Protein AF-A0A5Y4ZFP8-F1 (afdb_monomer_lite)

pLDDT: mean 77.93, std 17.05, range [34.34, 96.94]

Secondary structure (DSSP, 8-state):
----------HHHHHHHHHHHHHHHHHHHHHHTSPPPHHHHTTS-SSB-HHHHHHHHHH-TTGGGSTTSBPPHHHHHHHHHHHHHHTT-B-TTTSSB----HHHHHHHHHHHHHHTT--HHHHHHHTT-S-STTTHHHHTT-HHHHHHHHHHHHHHHHHHHHHHHH-----S-----SS-THHHHTT---S---GGG-TT-------

Organism: Salmonella enterica (NCBI:txid28901)

Foldseek 3Di:
DPDDDDDDDDPVVVVVLVVLLVVQQVLLCVLLVHHDDPVLSVLRDSAFPSVVSNVCSVPPPPCSVPPRGHDDLVNVQVVVVCCQVVVVDADPVPRHGDPDHPVVVLLVQLLVCVVVVDDLVVSCVVSVHPDSVVSCVSNVPHPVVVVVVCVVCVVVCVVVVCCVVPNDPDPDDDDHPPDDCVVVPVPVCPDDDPLVPDPPDDDDDDD

Structure (mmCIF, N/CA/C/O backbone):
data_AF-A0A5Y4ZFP8-F1
#
_entry.id   AF-A0A5Y4ZFP8-F1
#
loop_
_atom_site.group_PDB
_atom_site.id
_atom_site.type_symbol
_atom_site.label_atom_id
_atom_site.label_alt_id
_atom_site.label_comp_id
_atom_site.label_asym_id
_atom_site.label_entity_id
_atom_site.label_seq_id
_atom_site.pdbx_PDB_ins_code
_atom_site.Cartn_x
_atom_site.Cartn_y
_atom_site.Cartn_z
_atom_site.occupancy
_atom_site.B_iso_or_equiv
_atom_site.auth_seq_id
_atom_site.auth_comp_id
_atom_site.auth_asym_id
_atom_site.auth_atom_id
_atom_site.pdbx_PDB_model_num
ATOM 1 N N . LYS A 1 1 ? 14.499 6.481 16.660 1.00 43.34 1 LYS A N 1
ATOM 2 C CA . LYS A 1 1 ? 13.101 6.936 16.858 1.00 43.34 1 LYS A CA 1
ATOM 3 C C . LYS A 1 1 ? 12.464 6.956 15.474 1.00 43.34 1 LYS A C 1
ATOM 5 O O . LYS A 1 1 ? 13.097 7.515 14.590 1.00 43.34 1 LYS A O 1
ATOM 10 N N . LEU A 1 2 ? 11.336 6.277 15.245 1.00 52.59 2 LEU A N 1
ATOM 11 C CA . LEU A 1 2 ? 10.628 6.394 13.964 1.00 52.59 2 LEU A CA 1
ATOM 12 C C . LEU A 1 2 ? 10.173 7.850 13.842 1.00 52.59 2 LEU A C 1
ATOM 14 O O . LEU A 1 2 ? 9.453 8.339 14.710 1.00 52.59 2 LEU A O 1
ATOM 18 N N . GLN A 1 3 ? 10.704 8.558 12.853 1.00 66.50 3 GLN A N 1
ATOM 19 C CA . GLN A 1 3 ? 10.346 9.940 12.584 1.00 66.50 3 GLN A CA 1
ATOM 20 C C . GLN A 1 3 ? 9.336 9.909 11.448 1.00 66.50 3 GLN A C 1
ATOM 22 O O . GLN A 1 3 ? 9.670 9.532 10.327 1.00 66.50 3 GLN A O 1
ATOM 27 N N . TYR A 1 4 ? 8.088 10.226 11.772 1.00 77.12 4 TYR A N 1
ATOM 28 C CA . TYR A 1 4 ? 7.049 10.377 10.768 1.00 77.12 4 TYR A CA 1
ATOM 29 C C . TYR A 1 4 ? 7.279 11.688 10.022 1.00 77.12 4 TYR A C 1
ATOM 31 O O . TYR A 1 4 ? 7.698 12.683 10.616 1.00 77.12 4 TYR A O 1
ATOM 39 N N . ARG A 1 5 ? 7.037 11.661 8.714 1.00 78.75 5 ARG A N 1
ATOM 40 C CA . ARG A 1 5 ? 7.124 12.830 7.843 1.00 78.75 5 ARG A CA 1
ATOM 41 C C . ARG A 1 5 ? 5.735 13.183 7.344 1.00 78.75 5 ARG A C 1
ATOM 43 O O . ARG A 1 5 ? 4.933 12.291 7.076 1.00 78.75 5 ARG A O 1
ATOM 50 N N . GLU A 1 6 ? 5.471 14.473 7.220 1.00 82.38 6 GLU A N 1
ATOM 51 C CA . GLU A 1 6 ? 4.262 14.950 6.564 1.00 82.38 6 GLU A CA 1
ATOM 52 C C . GLU A 1 6 ? 4.385 14.709 5.060 1.00 82.38 6 GLU A C 1
ATOM 54 O O . GLU A 1 6 ? 5.448 14.922 4.471 1.00 82.38 6 GLU A O 1
ATOM 59 N N . LEU A 1 7 ? 3.305 14.225 4.447 1.00 79.06 7 LEU A N 1
ATOM 60 C CA . LEU A 1 7 ? 3.248 13.968 3.015 1.00 79.06 7 LEU A CA 1
ATOM 61 C C . LEU A 1 7 ? 2.046 14.691 2.414 1.00 79.06 7 LEU A C 1
ATOM 63 O O . LEU A 1 7 ? 0.932 14.516 2.914 1.00 79.06 7 LEU A O 1
ATOM 67 N N . PRO A 1 8 ? 2.241 15.478 1.342 1.00 82.94 8 PRO A N 1
ATOM 68 C CA . PRO A 1 8 ? 1.126 16.051 0.613 1.00 82.94 8 PRO A CA 1
ATOM 69 C C . PRO A 1 8 ? 0.358 14.927 -0.091 1.00 82.94 8 PRO A C 1
ATOM 71 O O . PRO A 1 8 ? 0.940 14.091 -0.783 1.00 82.94 8 PRO A O 1
ATOM 74 N N . ILE A 1 9 ? -0.960 14.912 0.087 1.00 85.44 9 ILE A N 1
ATOM 75 C CA . ILE A 1 9 ? -1.868 13.943 -0.531 1.00 85.44 9 ILE A CA 1
ATOM 76 C C . ILE A 1 9 ? -2.876 14.728 -1.369 1.00 85.44 9 ILE A C 1
ATOM 78 O O . ILE A 1 9 ? -3.389 15.756 -0.928 1.00 85.44 9 ILE A O 1
ATOM 82 N N . ILE A 1 10 ? -3.156 14.254 -2.584 1.00 91.06 10 ILE A N 1
ATOM 83 C CA . ILE A 1 10 ? -4.188 14.853 -3.436 1.00 91.06 10 ILE A CA 1
ATOM 84 C C . ILE A 1 10 ? -5.573 14.690 -2.801 1.00 91.06 10 ILE A C 1
ATOM 86 O O . ILE A 1 10 ? -5.846 13.689 -2.134 1.00 91.06 10 ILE A O 1
ATOM 90 N N . SER A 1 11 ? -6.450 15.668 -3.017 1.00 92.88 11 SER A N 1
ATOM 91 C CA . SER A 1 11 ? -7.750 15.764 -2.339 1.00 92.88 11 SER A CA 1
ATOM 92 C C . SER A 1 11 ? -8.606 14.501 -2.497 1.00 92.88 11 SER A C 1
ATOM 94 O O . SER A 1 11 ? -9.238 14.037 -1.545 1.00 92.88 11 SER A O 1
ATOM 96 N N . GLU A 1 12 ? -8.576 13.887 -3.679 1.00 93.69 12 GLU A N 1
ATOM 97 C CA . GLU A 1 12 ? -9.332 12.677 -4.000 1.00 93.69 12 GLU A CA 1
ATOM 98 C C . GLU A 1 12 ? -8.879 11.491 -3.141 1.00 93.69 12 GLU A C 1
ATOM 100 O O . GLU A 1 12 ? -9.696 10.795 -2.538 1.00 93.69 12 GLU A O 1
ATOM 105 N N . VAL A 1 13 ? -7.564 11.287 -3.029 1.00 91.00 13 VAL A N 1
ATOM 106 C CA . VAL A 1 13 ? -6.989 10.213 -2.208 1.00 91.00 13 VAL A CA 1
ATOM 107 C C . VAL A 1 13 ? -7.211 10.506 -0.730 1.00 91.00 13 VAL A C 1
ATOM 109 O O . VAL A 1 13 ? -7.591 9.602 0.012 1.00 91.00 13 VAL A O 1
ATOM 112 N N . ALA A 1 14 ? -7.043 11.759 -0.304 1.00 92.50 14 ALA A N 1
ATOM 113 C CA . ALA A 1 14 ? -7.310 12.170 1.071 1.00 92.50 14 ALA A CA 1
ATOM 114 C C . ALA A 1 14 ? -8.767 11.878 1.469 1.00 92.50 14 ALA A C 1
ATOM 116 O O . ALA A 1 14 ? -9.014 11.342 2.548 1.00 92.50 14 ALA A O 1
ATOM 117 N N . SER A 1 15 ? -9.718 12.132 0.567 1.00 95.69 15 SER A N 1
ATOM 118 C CA . SER A 1 15 ? -11.139 11.839 0.784 1.00 95.69 15 SER A CA 1
ATOM 119 C C . SER A 1 15 ? -11.393 10.340 0.972 1.00 95.69 15 SER A C 1
ATOM 121 O O . SER A 1 15 ? -12.100 9.944 1.897 1.00 95.69 15 SER A O 1
ATOM 123 N N . ILE A 1 16 ? -10.774 9.487 0.149 1.00 96.19 16 ILE A N 1
ATOM 124 C CA . ILE A 1 16 ? -10.887 8.023 0.274 1.00 96.19 16 ILE A CA 1
ATOM 125 C C . ILE A 1 16 ? -10.267 7.534 1.589 1.00 96.19 16 ILE A C 1
ATOM 127 O O . ILE A 1 16 ? -10.868 6.724 2.294 1.00 96.19 16 ILE A O 1
ATOM 131 N N . VAL A 1 17 ? -9.088 8.046 1.950 1.00 94.19 17 VAL A N 1
ATOM 132 C CA . VAL A 1 17 ? -8.414 7.698 3.210 1.00 94.19 17 VAL A CA 1
ATOM 133 C C . VAL A 1 17 ? -9.253 8.129 4.413 1.00 94.19 17 VAL A C 1
ATOM 135 O O . VAL A 1 17 ? -9.379 7.363 5.367 1.00 94.19 17 VAL A O 1
ATOM 138 N N . GLN A 1 18 ? -9.887 9.303 4.359 1.00 95.00 18 GLN A N 1
ATOM 139 C CA . GLN A 1 18 ? -10.780 9.771 5.417 1.00 95.00 18 GLN A CA 1
ATOM 140 C C . GLN A 1 18 ? -12.022 8.882 5.550 1.00 95.00 18 GLN A C 1
ATOM 142 O O . GLN A 1 18 ? -12.419 8.551 6.667 1.00 95.00 18 GLN A O 1
ATOM 147 N N . LEU A 1 19 ? -12.624 8.462 4.433 1.00 96.94 19 LEU A N 1
ATOM 148 C CA . LEU A 1 19 ? -13.747 7.520 4.448 1.00 96.94 19 LEU A CA 1
ATOM 149 C C . LEU A 1 19 ? -13.348 6.187 5.087 1.00 96.94 19 LEU A C 1
ATOM 151 O O . LEU A 1 19 ? -14.072 5.686 5.947 1.00 96.94 19 LEU A O 1
ATOM 155 N N . GLN A 1 20 ? -12.178 5.658 4.729 1.00 95.50 20 GLN A N 1
ATOM 156 C CA . GLN A 1 20 ? -11.637 4.440 5.326 1.00 95.50 20 GLN A CA 1
ATOM 157 C C . GLN A 1 20 ? -11.367 4.608 6.830 1.00 95.50 20 GLN A C 1
ATOM 159 O O . GLN 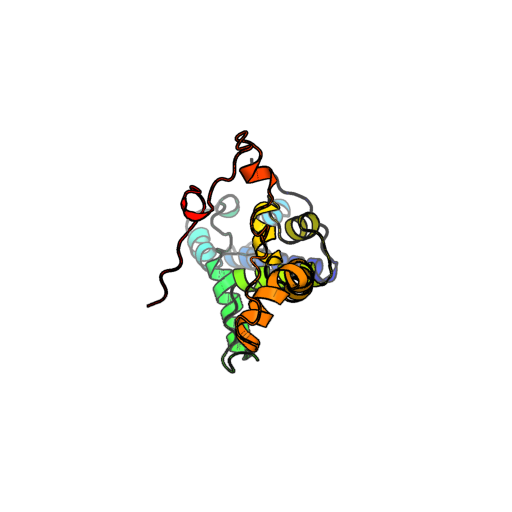A 1 20 ? -11.738 3.741 7.618 1.00 95.50 20 GLN A O 1
ATOM 164 N N . ALA A 1 21 ? -10.771 5.726 7.253 1.00 95.56 21 ALA A N 1
ATOM 165 C CA . ALA A 1 21 ? -10.532 6.014 8.668 1.00 95.56 21 ALA A CA 1
ATOM 166 C C . ALA A 1 21 ? -11.848 6.089 9.460 1.00 95.56 21 ALA A C 1
ATOM 168 O O . ALA A 1 21 ? -11.979 5.478 10.521 1.00 95.56 21 ALA A O 1
ATOM 169 N N . ASN A 1 22 ? -12.857 6.764 8.905 1.00 96.25 22 ASN A N 1
ATOM 170 C CA . ASN A 1 22 ? -14.187 6.853 9.505 1.00 96.25 22 ASN A CA 1
ATOM 171 C C . ASN A 1 22 ? -14.866 5.479 9.584 1.00 96.25 22 ASN A C 1
ATOM 173 O O . ASN A 1 22 ? -15.540 5.181 10.570 1.00 96.25 22 ASN A O 1
ATOM 177 N N . GLN A 1 23 ? -14.696 4.631 8.567 1.00 96.12 23 GLN A N 1
ATOM 178 C CA . GLN A 1 23 ? -15.206 3.261 8.581 1.00 96.12 23 GLN A CA 1
ATOM 179 C C . GLN A 1 23 ? -14.544 2.428 9.682 1.00 96.12 23 GLN A C 1
ATOM 181 O O . GLN A 1 23 ? -15.248 1.731 10.412 1.00 96.12 23 GLN A O 1
ATOM 186 N N . SER A 1 24 ? -13.229 2.556 9.856 1.00 95.25 24 SER A N 1
ATOM 187 C CA . SER A 1 24 ? -12.499 1.894 10.938 1.00 95.25 24 SER A CA 1
ATOM 188 C C . SER A 1 24 ? -13.000 2.332 12.317 1.00 95.25 24 SER A C 1
ATOM 190 O O . SER A 1 24 ? -13.307 1.487 13.157 1.00 95.25 24 SER A O 1
ATOM 192 N N . VAL A 1 25 ? -13.184 3.637 12.540 1.00 95.19 25 VAL A N 1
ATOM 193 C CA . VAL A 1 25 ? -13.771 4.158 13.789 1.00 95.19 25 VAL A CA 1
ATOM 194 C C . VAL A 1 25 ? -15.163 3.577 14.028 1.00 95.19 25 VAL A C 1
ATOM 196 O O . VAL A 1 25 ? -15.427 3.061 15.111 1.00 95.19 25 VAL A O 1
ATOM 199 N N . ARG A 1 26 ? -16.032 3.591 13.009 1.00 95.69 26 ARG A N 1
ATOM 200 C CA . ARG A 1 26 ? -17.388 3.032 13.118 1.00 95.69 26 ARG A CA 1
ATOM 201 C C . ARG A 1 26 ? -17.370 1.555 13.497 1.00 95.69 26 ARG A C 1
ATOM 203 O O . ARG A 1 26 ? -18.178 1.142 14.322 1.00 95.69 26 ARG A O 1
ATOM 210 N N . PHE A 1 27 ? -16.463 0.771 12.918 1.00 93.81 27 PHE A N 1
ATOM 211 C CA . PHE A 1 27 ? -16.334 -0.650 13.236 1.00 93.81 27 PHE A CA 1
ATOM 212 C C . PHE A 1 27 ? -15.918 -0.871 14.697 1.00 93.81 27 PHE A C 1
ATOM 214 O O . PHE A 1 27 ? -16.492 -1.714 15.389 1.00 93.81 27 PHE A O 1
ATOM 221 N N . VAL A 1 28 ? -14.974 -0.069 15.201 1.00 92.00 28 VAL A N 1
ATOM 222 C CA . VAL A 1 28 ? -14.569 -0.108 16.613 1.00 92.00 28 VAL A CA 1
ATOM 223 C C . VAL A 1 28 ? -15.728 0.282 17.531 1.00 92.00 28 VAL A C 1
ATOM 225 O O . VAL A 1 28 ? -16.021 -0.445 18.476 1.00 92.00 28 VAL A O 1
ATOM 228 N N . GLU A 1 29 ? -16.427 1.381 17.248 1.00 93.00 29 GLU A N 1
ATOM 229 C CA . GLU A 1 29 ? -17.571 1.836 18.052 1.00 93.00 29 GLU A CA 1
ATOM 230 C C . GLU A 1 29 ? -18.695 0.794 18.104 1.00 93.00 29 GLU A C 1
ATOM 232 O O . GLU A 1 29 ? -19.256 0.534 19.170 1.00 93.00 29 GLU A O 1
ATOM 237 N N . GLN A 1 30 ? -18.988 0.151 16.969 1.00 92.19 30 GLN A N 1
ATOM 238 C CA . GLN A 1 30 ? -19.955 -0.946 16.886 1.00 92.19 30 GLN A CA 1
ATOM 239 C C . GLN A 1 30 ? -19.517 -2.156 17.709 1.00 92.19 30 GLN A C 1
ATOM 241 O O . GLN A 1 30 ? -20.334 -2.727 18.428 1.00 92.19 30 GLN A O 1
ATOM 246 N N . THR A 1 31 ? -18.236 -2.517 17.642 1.00 89.94 31 THR A N 1
ATOM 247 C CA . THR A 1 31 ? -17.678 -3.647 18.396 1.00 89.94 31 THR A CA 1
ATOM 248 C C . THR A 1 31 ? -17.720 -3.398 19.904 1.00 89.94 31 THR A C 1
ATOM 250 O O . THR A 1 31 ? -18.008 -4.308 20.676 1.00 89.94 31 THR A O 1
ATOM 253 N N . LEU A 1 32 ? -17.474 -2.158 20.335 1.00 87.69 32 LEU A N 1
ATOM 254 C CA . LEU A 1 32 ? -17.504 -1.778 21.750 1.00 87.69 32 LEU A CA 1
ATOM 255 C C . LEU A 1 32 ? -18.906 -1.438 22.272 1.00 87.69 32 LEU A C 1
ATOM 257 O O . LEU A 1 32 ? -19.081 -1.298 23.482 1.00 87.69 32 LEU A O 1
ATOM 261 N N . GLY A 1 33 ? -19.881 -1.234 21.383 1.00 88.75 33 GLY A N 1
ATOM 262 C CA . GLY A 1 33 ? -21.218 -0.759 21.740 1.00 88.75 33 GLY A CA 1
ATOM 263 C C . GLY A 1 33 ? -21.243 0.658 22.328 1.00 88.75 33 GLY A C 1
ATOM 264 O O . GLY A 1 33 ? -22.184 1.004 23.041 1.00 88.75 33 GLY A O 1
ATOM 265 N N . LYS A 1 34 ? -20.215 1.479 22.067 1.00 89.06 34 LYS A N 1
ATOM 266 C CA . LYS A 1 34 ? -20.102 2.857 22.572 1.00 89.06 34 LYS A CA 1
ATOM 267 C C . LYS A 1 34 ? -19.417 3.769 21.561 1.00 89.06 34 LYS A C 1
ATOM 269 O O . LYS A 1 34 ? -18.576 3.325 20.787 1.00 89.06 34 LYS A O 1
ATOM 274 N N . THR A 1 35 ? -19.732 5.056 21.627 1.00 92.94 35 THR A N 1
ATOM 275 C CA . THR A 1 35 ? -19.051 6.094 20.847 1.00 92.94 35 THR A CA 1
ATOM 276 C C . THR A 1 35 ? -17.696 6.442 21.458 1.00 92.94 35 THR A C 1
ATOM 278 O O . THR A 1 35 ? -17.561 6.475 22.686 1.00 92.94 35 THR A O 1
ATOM 281 N N . LEU A 1 36 ? -16.709 6.740 20.616 1.00 90.94 36 LEU A N 1
ATOM 282 C CA . LEU A 1 36 ? -15.390 7.211 21.037 1.00 90.94 36 LEU A CA 1
ATOM 283 C C . LEU A 1 36 ? -15.361 8.745 21.117 1.00 90.94 36 LEU A C 1
ATOM 285 O O . LEU A 1 36 ? -16.037 9.438 20.353 1.00 90.94 36 LEU A O 1
ATOM 289 N N . ASP A 1 37 ? -14.553 9.281 22.029 1.00 93.00 37 ASP A N 1
ATOM 290 C CA . ASP A 1 37 ? -14.187 10.698 22.013 1.00 93.00 37 ASP A CA 1
ATOM 291 C C . ASP A 1 37 ? -13.144 10.979 20.915 1.00 93.00 37 ASP A C 1
ATOM 293 O O . ASP A 1 37 ? -12.565 10.067 20.317 1.00 93.00 37 ASP A O 1
ATOM 297 N N . ASP A 1 38 ? -12.900 12.255 20.623 1.00 92.50 38 ASP A N 1
ATOM 298 C CA . ASP A 1 38 ? -12.014 12.641 19.518 1.00 92.50 38 ASP A CA 1
ATOM 299 C C . ASP A 1 38 ? -10.557 12.215 19.748 1.00 92.50 38 ASP A C 1
ATOM 301 O O . ASP A 1 38 ? -9.844 11.903 18.793 1.00 92.50 38 ASP A O 1
ATOM 305 N N . TYR A 1 39 ? -10.133 12.117 21.013 1.00 90.62 39 TYR A N 1
ATOM 306 C CA . TYR A 1 39 ? -8.817 11.598 21.373 1.00 90.62 39 TYR A CA 1
ATOM 307 C C . TYR A 1 39 ? -8.663 10.123 20.982 1.00 90.62 39 TYR A C 1
ATOM 309 O O . TYR A 1 39 ? -7.719 9.774 20.267 1.00 90.62 39 TYR A O 1
ATOM 317 N N . ASN A 1 40 ? -9.602 9.261 21.390 1.00 88.69 40 ASN A N 1
ATOM 318 C CA . ASN A 1 40 ? -9.544 7.831 21.085 1.00 88.69 40 ASN A CA 1
ATOM 319 C C . ASN A 1 40 ? -9.770 7.551 19.598 1.00 88.69 40 ASN A C 1
ATOM 321 O O . ASN A 1 40 ? -9.134 6.647 19.057 1.00 88.69 40 ASN A O 1
ATOM 325 N N . LYS A 1 41 ? -10.598 8.347 18.905 1.00 91.50 41 LYS A N 1
ATOM 326 C CA . LYS A 1 41 ? -10.714 8.272 17.436 1.00 91.50 41 LYS A CA 1
ATOM 327 C C . LYS A 1 41 ? -9.363 8.474 16.753 1.00 91.50 41 LYS A C 1
ATOM 329 O O . LYS A 1 41 ? -9.057 7.756 15.808 1.00 91.50 41 LYS A O 1
ATOM 334 N N . GLY A 1 42 ? -8.542 9.395 17.261 1.00 89.25 42 GLY A N 1
ATOM 335 C CA . GLY A 1 42 ? -7.187 9.636 16.759 1.00 89.25 42 GLY A CA 1
ATOM 336 C C . GLY A 1 42 ? -6.211 8.470 16.962 1.00 89.25 42 GLY A C 1
ATOM 337 O O . GLY A 1 42 ? -5.190 8.422 16.280 1.00 89.25 42 GLY A O 1
ATOM 338 N N . GLN A 1 43 ? -6.512 7.528 17.862 1.00 88.75 43 GLN A N 1
ATOM 339 C CA . GLN A 1 43 ? -5.704 6.319 18.082 1.00 88.75 43 GLN A CA 1
ATOM 340 C C . GLN A 1 43 ? -6.132 5.142 17.192 1.00 88.75 43 GLN A C 1
ATOM 342 O O . GLN A 1 43 ? -5.387 4.172 17.049 1.00 88.75 43 GLN A O 1
ATOM 347 N N . VAL A 1 44 ? -7.319 5.199 16.576 1.00 91.50 44 VAL A N 1
ATOM 348 C CA . VAL A 1 44 ? -7.802 4.122 15.704 1.00 91.50 44 VAL A CA 1
ATOM 349 C C . VAL A 1 44 ? -6.987 4.117 14.404 1.00 91.50 44 VAL A C 1
ATOM 351 O O . VAL A 1 44 ? -6.936 5.131 13.703 1.00 91.50 44 VAL A O 1
ATOM 354 N N . PRO A 1 45 ? -6.358 2.991 14.023 1.00 92.25 45 PRO A N 1
ATOM 355 C CA . PRO A 1 45 ? -5.616 2.928 12.777 1.00 92.25 45 PRO A CA 1
ATOM 356 C C . PRO A 1 45 ? -6.566 2.998 11.578 1.00 92.25 45 PRO A C 1
ATOM 358 O O . PRO A 1 45 ? -7.644 2.406 11.573 1.00 92.25 45 PRO A O 1
ATOM 361 N N . VAL A 1 46 ? -6.117 3.662 10.510 1.00 93.00 46 VAL A N 1
ATOM 362 C CA . VAL A 1 46 ? -6.864 3.760 9.242 1.00 93.00 46 VAL A CA 1
ATOM 363 C C . VAL A 1 46 ? -7.241 2.373 8.713 1.00 93.00 46 VAL A C 1
ATOM 365 O O . VAL A 1 46 ? -8.359 2.174 8.247 1.00 93.00 46 VAL A O 1
ATOM 368 N N . PHE A 1 47 ? -6.334 1.400 8.833 1.00 92.62 47 PHE A N 1
ATOM 369 C CA . PHE A 1 47 ? -6.571 0.009 8.455 1.00 92.62 47 PHE A CA 1
ATOM 370 C C . PHE A 1 47 ? -6.512 -0.890 9.689 1.00 92.62 47 PHE A C 1
ATOM 372 O O . PHE A 1 47 ? -5.457 -1.022 10.321 1.00 92.62 47 PHE A O 1
ATOM 379 N N . LEU A 1 48 ? -7.637 -1.530 9.995 1.00 90.75 48 LEU A N 1
ATOM 380 C CA . LEU A 1 48 ? -7.796 -2.410 11.145 1.00 90.75 48 LEU A CA 1
ATOM 381 C C . LEU A 1 48 ? -7.507 -3.867 10.802 1.00 90.75 48 LEU A C 1
ATOM 383 O O . LEU A 1 48 ? -7.729 -4.340 9.688 1.00 90.75 48 LEU A O 1
ATOM 387 N N . ASN A 1 49 ? -7.059 -4.598 11.813 1.00 91.31 49 ASN A N 1
ATOM 388 C CA . ASN A 1 49 ? -7.233 -6.034 11.870 1.00 91.31 49 ASN A CA 1
ATOM 389 C C . ASN A 1 49 ? -8.538 -6.342 12.613 1.00 91.31 49 ASN A C 1
ATOM 391 O O . ASN A 1 49 ? -8.553 -6.427 13.840 1.00 91.31 49 ASN A O 1
ATOM 395 N N . GLU A 1 50 ? -9.624 -6.465 11.852 1.00 89.44 50 GLU A N 1
ATOM 396 C CA . GLU A 1 50 ? -10.974 -6.682 12.383 1.00 89.44 50 GLU A CA 1
ATOM 397 C C . GLU A 1 50 ? -11.083 -7.981 13.193 1.00 89.44 50 GLU A C 1
ATOM 399 O O . GLU A 1 50 ? -11.720 -7.993 14.241 1.00 89.44 50 GLU A O 1
ATOM 404 N N . GLU A 1 51 ? -10.396 -9.047 12.770 1.00 86.19 51 GLU A N 1
ATOM 405 C CA . GLU A 1 51 ? -10.392 -10.341 13.468 1.00 86.19 51 GLU A CA 1
ATOM 406 C C . GLU A 1 51 ? -9.803 -10.209 14.880 1.00 86.19 51 GLU A C 1
ATOM 408 O O . GLU A 1 51 ? -10.435 -10.584 15.863 1.00 86.19 51 GLU A O 1
ATOM 413 N N . ILE A 1 52 ? -8.616 -9.600 14.995 1.00 86.31 52 ILE A N 1
ATOM 414 C CA . ILE A 1 52 ? -7.945 -9.407 16.292 1.00 86.31 52 ILE A CA 1
ATOM 415 C C . ILE A 1 52 ? -8.733 -8.448 17.191 1.00 86.31 52 ILE A C 1
ATOM 417 O O . ILE A 1 52 ? -8.693 -8.585 18.413 1.00 86.31 52 ILE A O 1
ATOM 421 N N . LEU A 1 53 ? -9.428 -7.465 16.613 1.00 86.19 53 LEU A N 1
ATOM 422 C CA . LEU A 1 53 ? -10.230 -6.524 17.389 1.00 86.19 53 LEU A CA 1
ATOM 423 C C . LEU A 1 53 ? -11.347 -7.239 18.157 1.00 86.19 53 LEU A C 1
ATOM 425 O O . LEU A 1 53 ? -11.533 -6.950 19.338 1.00 86.19 53 LEU A O 1
ATOM 429 N N . LEU A 1 54 ? -12.059 -8.162 17.507 1.00 83.56 54 LEU A N 1
ATOM 430 C CA . LEU A 1 54 ? -13.144 -8.921 18.137 1.00 83.56 54 LEU A CA 1
ATOM 431 C C . LEU A 1 54 ? -12.635 -9.735 19.335 1.00 83.56 54 LEU A C 1
ATOM 433 O O . LEU A 1 54 ? -13.277 -9.745 20.384 1.00 83.56 54 LEU A O 1
ATOM 437 N N . ASP A 1 55 ? -11.453 -10.339 19.206 1.00 83.31 55 ASP A N 1
ATOM 438 C CA . ASP A 1 55 ? -10.819 -11.097 20.287 1.00 83.31 55 ASP A CA 1
ATOM 439 C C . ASP A 1 55 ? -10.360 -10.184 21.439 1.00 83.31 55 ASP A C 1
ATOM 441 O O . ASP A 1 55 ? -10.586 -10.480 22.614 1.00 83.31 55 ASP A O 1
ATOM 445 N N . LEU A 1 56 ? -9.711 -9.056 21.122 1.00 81.31 56 LEU A N 1
ATOM 446 C CA . LEU A 1 56 ? -9.150 -8.147 22.128 1.00 81.31 56 LEU A CA 1
ATOM 447 C C . LEU A 1 56 ? -10.212 -7.341 22.872 1.00 81.31 56 LEU A C 1
ATOM 449 O O . LEU A 1 56 ? -10.024 -7.090 24.060 1.00 81.31 56 LEU A O 1
ATOM 453 N N . ALA A 1 57 ? -11.320 -6.977 22.225 1.00 73.88 57 ALA A N 1
ATOM 454 C CA . ALA A 1 57 ? -12.405 -6.227 22.861 1.00 73.88 57 ALA A CA 1
ATOM 455 C C . ALA A 1 57 ? -13.006 -6.965 24.074 1.00 73.88 57 ALA A C 1
ATOM 457 O O . ALA A 1 57 ? -13.546 -6.330 24.978 1.00 73.88 57 ALA A O 1
ATOM 458 N N . ILE A 1 58 ? -12.880 -8.295 24.115 1.00 73.56 58 ILE A N 1
ATOM 459 C CA . ILE A 1 58 ? -13.338 -9.142 25.223 1.00 73.56 58 ILE A CA 1
ATOM 460 C C . ILE A 1 58 ? -12.306 -9.188 26.365 1.00 73.56 58 ILE A C 1
ATOM 462 O O . ILE A 1 58 ? -12.674 -9.348 27.527 1.00 73.56 58 ILE A O 1
ATOM 466 N N . ILE A 1 59 ? -11.015 -9.073 26.041 1.00 72.69 59 ILE A N 1
ATOM 467 C CA . ILE A 1 59 ? -9.902 -9.432 26.935 1.00 72.69 59 ILE A CA 1
ATOM 468 C C . ILE A 1 59 ? -9.216 -8.200 27.541 1.00 72.69 59 ILE A C 1
ATOM 470 O O . ILE A 1 59 ? -8.775 -8.250 28.689 1.00 72.69 59 ILE A O 1
ATOM 474 N N . ASP A 1 60 ? -9.091 -7.111 26.783 1.00 69.88 60 ASP A N 1
ATOM 475 C CA . ASP A 1 60 ? -8.254 -5.959 27.125 1.00 69.88 60 ASP A CA 1
ATOM 476 C C . ASP A 1 60 ? -9.018 -4.652 26.897 1.00 69.88 60 ASP A C 1
ATOM 478 O O . ASP A 1 60 ? -9.341 -4.294 25.767 1.00 69.88 60 ASP A O 1
ATOM 482 N N . SER A 1 61 ? -9.281 -3.901 27.970 1.00 68.69 61 SER A N 1
ATOM 483 C CA . SER A 1 61 ? -9.971 -2.610 27.885 1.00 68.69 61 SER A CA 1
ATOM 484 C C . SER A 1 61 ? -9.130 -1.505 27.233 1.00 68.69 61 SER A C 1
ATOM 486 O O . SER A 1 61 ? -9.703 -0.509 26.789 1.00 68.69 61 SER A O 1
ATOM 488 N N . ASN A 1 62 ? -7.803 -1.671 27.146 1.00 73.44 62 ASN A N 1
ATOM 489 C CA . ASN A 1 62 ? -6.857 -0.664 26.644 1.00 73.44 62 ASN A CA 1
ATOM 490 C C . ASN A 1 62 ? -6.238 -1.054 25.291 1.00 73.44 62 ASN A C 1
ATOM 492 O O . ASN A 1 62 ? -5.176 -0.559 24.909 1.00 73.44 62 ASN A O 1
ATOM 496 N N . PHE A 1 63 ? -6.904 -1.919 24.523 1.00 74.94 63 PHE A N 1
ATOM 497 C CA . PHE A 1 63 ? -6.384 -2.421 23.249 1.00 74.94 63 PHE A CA 1
ATOM 498 C C . PHE A 1 63 ? -6.039 -1.315 22.229 1.00 74.94 63 PHE A C 1
ATOM 500 O O . PHE A 1 63 ? -5.185 -1.547 21.374 1.00 74.94 63 PHE A O 1
ATOM 507 N N . LEU A 1 64 ? -6.656 -0.127 22.321 1.00 75.88 64 LEU A N 1
ATOM 508 C CA . LEU A 1 64 ? -6.386 1.025 21.447 1.00 75.88 64 LEU A CA 1
ATOM 509 C C . LEU A 1 64 ? -4.977 1.603 21.623 1.00 75.88 64 LEU A C 1
ATOM 511 O O . LEU A 1 64 ? -4.398 2.096 20.662 1.00 75.88 64 LEU A O 1
ATOM 515 N N . GLU A 1 65 ? -4.397 1.501 22.818 1.00 69.38 65 GLU A N 1
ATOM 516 C CA . GLU A 1 65 ? -3.010 1.922 23.070 1.00 69.38 65 GLU A CA 1
ATOM 517 C C . GLU A 1 65 ? -2.003 0.860 22.607 1.00 69.38 65 GLU A C 1
ATOM 519 O O . GLU A 1 65 ? -0.799 1.103 22.491 1.00 69.38 65 GLU A O 1
ATOM 524 N N . SER A 1 66 ? -2.493 -0.348 22.327 1.00 67.25 66 SER A N 1
ATOM 525 C CA . SER A 1 66 ? -1.678 -1.438 21.833 1.00 67.25 66 SER A CA 1
ATOM 526 C C . SER A 1 66 ? -1.622 -1.380 20.304 1.00 67.25 66 SER A C 1
ATOM 528 O O . SER A 1 66 ? -2.641 -1.454 19.619 1.00 67.25 66 SER A O 1
ATOM 530 N N . ASN A 1 67 ? -0.418 -1.353 19.724 1.00 71.44 67 ASN A N 1
ATOM 531 C CA . ASN A 1 67 ? -0.207 -1.470 18.270 1.00 71.44 67 ASN A CA 1
ATOM 532 C C . ASN A 1 67 ? -0.644 -2.840 17.679 1.00 71.44 67 ASN A C 1
ATOM 534 O O . ASN A 1 67 ? -0.146 -3.270 16.639 1.00 71.44 67 ASN A O 1
ATOM 538 N N . LYS A 1 68 ? -1.551 -3.568 18.340 1.00 81.56 68 LYS A N 1
ATOM 539 C CA . LYS A 1 68 ? -1.991 -4.924 17.997 1.00 81.56 68 LYS A CA 1
ATOM 540 C C . LYS A 1 68 ? -3.132 -4.949 16.980 1.00 81.56 68 LYS A C 1
ATOM 542 O O . LYS A 1 68 ? -3.233 -5.920 16.236 1.00 81.56 68 LYS A O 1
ATOM 547 N N . ILE A 1 69 ? -3.953 -3.898 16.922 1.00 88.25 69 ILE A N 1
ATOM 548 C CA . ILE A 1 69 ? -5.120 -3.821 16.022 1.00 88.25 69 ILE A CA 1
ATOM 549 C C . ILE A 1 69 ? -4.794 -3.287 14.621 1.00 88.25 69 ILE A C 1
ATOM 551 O O . ILE A 1 69 ? -5.687 -3.135 13.793 1.00 88.25 69 ILE A O 1
ATOM 555 N N . TYR A 1 70 ? -3.523 -3.011 14.328 1.00 90.44 70 TYR A N 1
ATOM 556 C CA . TYR A 1 70 ? -3.096 -2.572 13.003 1.00 90.44 70 TYR A CA 1
ATOM 557 C C . TYR A 1 70 ? -3.235 -3.708 11.989 1.00 90.44 70 TYR A C 1
ATOM 559 O O . TYR A 1 70 ? -2.845 -4.854 12.247 1.00 90.44 70 TYR A O 1
ATOM 567 N N . ALA A 1 71 ? -3.737 -3.377 10.799 1.00 90.88 71 ALA A N 1
ATOM 568 C CA . ALA A 1 71 ? -3.779 -4.321 9.696 1.00 90.88 71 ALA A CA 1
ATOM 569 C C . ALA A 1 71 ? -2.375 -4.861 9.384 1.00 90.88 71 ALA A C 1
ATOM 571 O O . ALA A 1 71 ? -1.412 -4.119 9.178 1.00 90.88 71 ALA A O 1
ATOM 572 N N . LYS A 1 72 ? -2.261 -6.188 9.309 1.00 89.88 72 LYS A N 1
ATOM 573 C CA . LYS A 1 72 ? -1.028 -6.852 8.879 1.00 89.88 72 LYS A CA 1
ATOM 574 C C . LYS A 1 72 ? -0.899 -6.776 7.352 1.00 89.88 72 LYS A C 1
ATOM 576 O O . LYS A 1 72 ? -1.914 -6.785 6.654 1.00 89.88 72 LYS A O 1
ATOM 581 N N . PRO A 1 73 ? 0.325 -6.828 6.790 1.00 88.19 73 PRO A N 1
ATOM 582 C CA . PRO A 1 73 ? 0.524 -6.874 5.337 1.00 88.19 73 PRO A CA 1
ATOM 583 C C . PRO A 1 73 ? -0.227 -8.015 4.631 1.00 88.19 73 PRO A C 1
ATOM 585 O O . PRO A 1 73 ? -0.553 -7.911 3.450 1.00 88.19 73 PRO A O 1
ATOM 588 N N . THR A 1 74 ? -0.515 -9.103 5.349 1.00 89.88 74 THR A N 1
ATOM 589 C CA . THR A 1 74 ? -1.324 -10.224 4.859 1.00 89.88 74 THR A CA 1
ATOM 590 C C . THR A 1 74 ? -2.753 -9.807 4.524 1.00 89.88 74 THR A C 1
ATOM 592 O O . THR A 1 74 ? -3.244 -10.210 3.476 1.00 89.88 74 THR A O 1
ATOM 595 N N . ILE A 1 75 ? -3.381 -8.955 5.342 1.00 90.44 75 ILE A N 1
ATOM 596 C CA . ILE A 1 75 ? -4.745 -8.449 5.122 1.00 90.44 75 ILE A CA 1
ATOM 597 C C . ILE A 1 75 ? -4.794 -7.639 3.828 1.00 90.44 75 ILE A C 1
ATOM 599 O O . ILE A 1 75 ? -5.605 -7.925 2.951 1.00 90.44 75 ILE A O 1
ATOM 603 N N . ALA A 1 76 ? -3.857 -6.704 3.651 1.00 87.94 76 ALA A N 1
ATOM 604 C CA . ALA A 1 76 ? -3.760 -5.914 2.425 1.00 87.94 76 ALA A CA 1
ATOM 605 C C . ALA A 1 76 ? -3.535 -6.794 1.180 1.00 87.94 76 ALA A C 1
ATOM 607 O O . ALA A 1 76 ? -4.110 -6.550 0.121 1.00 87.94 76 ALA A O 1
ATOM 608 N N . ASN A 1 77 ? -2.720 -7.847 1.300 1.00 90.62 77 ASN A N 1
ATOM 609 C CA . ASN A 1 77 ? -2.478 -8.780 0.200 1.00 90.62 77 ASN A CA 1
ATOM 610 C C . ASN A 1 77 ? -3.723 -9.618 -0.141 1.00 90.62 77 ASN A C 1
ATOM 612 O O . ASN A 1 77 ? -3.983 -9.869 -1.316 1.00 90.62 77 ASN A O 1
ATOM 616 N N . THR A 1 78 ? -4.498 -10.035 0.862 1.00 92.00 78 THR A N 1
ATOM 617 C CA . THR A 1 78 ? -5.774 -10.735 0.659 1.00 92.00 78 THR A CA 1
ATOM 618 C C . THR A 1 78 ? -6.805 -9.819 0.010 1.00 92.00 78 THR A C 1
ATOM 620 O O . THR A 1 78 ? -7.403 -10.209 -0.988 1.00 92.00 78 THR A O 1
ATOM 623 N N . ALA A 1 79 ? -6.951 -8.582 0.493 1.00 91.25 79 ALA A N 1
ATOM 624 C CA . ALA A 1 79 ? -7.838 -7.590 -0.112 1.00 91.25 79 ALA A CA 1
ATOM 625 C C . ALA A 1 79 ? -7.492 -7.350 -1.592 1.00 91.25 79 ALA A C 1
ATOM 627 O O . ALA A 1 79 ? -8.371 -7.393 -2.449 1.00 91.25 79 ALA A O 1
ATOM 628 N N . LEU A 1 80 ? -6.201 -7.205 -1.916 1.00 93.06 80 LEU A N 1
ATOM 629 C CA . LEU A 1 80 ? -5.741 -7.055 -3.298 1.00 93.06 80 LEU A CA 1
ATOM 630 C C . LEU A 1 80 ? -6.094 -8.271 -4.170 1.00 93.06 80 LEU A C 1
ATOM 632 O O . LEU A 1 80 ? -6.570 -8.103 -5.291 1.00 93.06 80 LEU A O 1
ATOM 636 N N . LYS A 1 81 ? -5.882 -9.493 -3.667 1.00 93.25 81 LYS A N 1
ATOM 637 C CA . LYS A 1 81 ? -6.268 -10.719 -4.384 1.00 93.25 81 LYS A CA 1
ATOM 638 C C . LYS A 1 81 ? -7.773 -10.792 -4.615 1.00 93.25 81 LYS A C 1
ATOM 640 O O . LYS A 1 81 ? -8.191 -11.180 -5.700 1.00 93.25 81 LYS A O 1
ATOM 645 N N . ASN A 1 82 ? -8.568 -10.405 -3.622 1.00 94.38 82 ASN A N 1
ATOM 646 C CA . ASN A 1 82 ? -10.021 -10.396 -3.735 1.00 94.38 82 ASN A CA 1
ATOM 647 C C . ASN A 1 82 ? -10.476 -9.422 -4.820 1.00 94.38 82 ASN A C 1
ATOM 649 O O . ASN A 1 82 ? -11.248 -9.826 -5.676 1.00 94.38 82 ASN A O 1
ATOM 653 N N . ILE A 1 83 ? -9.931 -8.201 -4.859 1.00 95.06 83 ILE A N 1
ATOM 654 C CA . ILE A 1 83 ? -10.227 -7.230 -5.927 1.00 95.06 83 ILE A CA 1
ATOM 655 C C . ILE A 1 83 ? -9.925 -7.832 -7.305 1.00 95.06 83 ILE A C 1
ATOM 657 O O . ILE A 1 83 ? -10.760 -7.786 -8.199 1.00 95.06 83 ILE A O 1
ATOM 661 N N . ILE A 1 84 ? -8.754 -8.451 -7.470 1.00 95.12 84 ILE A N 1
ATOM 662 C CA . ILE A 1 84 ? -8.352 -9.072 -8.740 1.00 95.12 84 ILE A CA 1
ATOM 663 C C . ILE A 1 84 ? -9.312 -10.190 -9.155 1.00 95.12 84 ILE A C 1
ATOM 665 O O . ILE A 1 84 ? -9.671 -10.267 -10.328 1.00 95.12 84 ILE A O 1
ATOM 669 N N . ASN A 1 85 ? -9.693 -11.056 -8.212 1.00 95.50 85 ASN A N 1
ATOM 670 C CA . ASN A 1 85 ? -10.595 -12.179 -8.460 1.00 95.50 85 ASN A CA 1
ATOM 671 C C . ASN A 1 85 ? -12.007 -11.693 -8.811 1.00 95.50 85 ASN A C 1
ATOM 673 O O . ASN A 1 85 ? -12.581 -12.159 -9.791 1.00 95.50 85 ASN A O 1
ATOM 677 N N . THR A 1 86 ? -12.551 -10.763 -8.022 1.00 96.94 86 THR A N 1
ATOM 678 C CA . THR A 1 86 ? -13.917 -10.246 -8.178 1.00 96.94 86 THR A CA 1
ATOM 679 C C . THR A 1 86 ? -14.076 -9.472 -9.481 1.00 96.94 86 THR A C 1
ATOM 681 O O . THR A 1 86 ? -15.036 -9.699 -10.208 1.00 96.94 86 THR A O 1
ATOM 684 N N . GLU A 1 87 ? -13.105 -8.619 -9.816 1.00 96.06 87 GLU A N 1
ATOM 685 C CA . GLU A 1 87 ? -13.113 -7.832 -11.057 1.00 96.06 87 GLU A CA 1
ATOM 686 C C . GLU A 1 87 ? -12.574 -8.617 -12.267 1.00 96.06 87 GLU A C 1
ATOM 688 O O . GLU A 1 87 ? -12.468 -8.076 -13.367 1.00 96.06 87 GLU A O 1
ATOM 693 N N . ASN A 1 88 ? -12.197 -9.888 -12.076 1.00 95.06 88 ASN A N 1
ATOM 694 C CA . ASN A 1 88 ? -11.623 -10.764 -13.098 1.00 95.06 88 ASN A CA 1
ATOM 695 C C . ASN A 1 88 ? -10.498 -10.089 -13.910 1.00 95.06 88 ASN A C 1
ATOM 697 O O . ASN A 1 88 ? -10.482 -10.108 -15.144 1.00 95.06 88 ASN A O 1
ATOM 701 N N . LEU A 1 89 ? -9.548 -9.451 -13.218 1.00 94.94 89 LEU A N 1
ATOM 702 C CA . LEU A 1 89 ? -8.484 -8.690 -13.873 1.00 94.94 89 LEU A CA 1
ATOM 703 C C . LEU A 1 89 ? -7.508 -9.639 -14.576 1.00 94.94 89 LEU A C 1
ATOM 705 O O . LEU A 1 89 ? -6.714 -10.318 -13.926 1.00 94.94 89 LEU A O 1
ATOM 709 N N . ILE A 1 90 ? -7.524 -9.664 -15.908 1.00 95.94 90 ILE A N 1
ATOM 710 C CA . ILE A 1 90 ? -6.646 -10.518 -16.718 1.00 95.94 90 ILE A CA 1
ATOM 711 C C . ILE A 1 90 ? -5.364 -9.774 -17.101 1.00 95.94 90 ILE A C 1
ATOM 713 O O . ILE A 1 90 ? -5.371 -8.608 -17.491 1.00 95.94 90 ILE A O 1
ATOM 717 N N . SER A 1 91 ? -4.221 -10.454 -17.005 1.00 93.19 91 SER A N 1
ATOM 718 C CA . SER A 1 91 ? -2.950 -9.912 -17.474 1.00 93.19 91 SER A CA 1
ATOM 719 C C . SER A 1 91 ? -2.819 -10.064 -18.986 1.00 93.19 91 SER A C 1
ATOM 721 O O . SER A 1 91 ? -2.669 -11.179 -19.481 1.00 93.19 91 SER A O 1
ATOM 723 N N . ASN A 1 92 ? -2.716 -8.943 -19.706 1.00 91.50 92 ASN A N 1
ATOM 724 C CA . ASN A 1 92 ? -2.483 -8.942 -21.161 1.00 91.50 92 ASN A CA 1
ATOM 725 C C . ASN A 1 92 ? -1.233 -9.733 -21.586 1.00 91.50 92 ASN A C 1
ATOM 727 O O . ASN A 1 92 ? -1.160 -10.223 -22.705 1.00 91.50 92 ASN A O 1
ATOM 731 N N . ARG A 1 93 ? -0.234 -9.859 -20.701 1.00 89.12 93 ARG A N 1
ATOM 732 C CA . ARG A 1 93 ? 1.021 -10.564 -20.997 1.00 89.12 93 ARG A CA 1
ATOM 733 C C . ARG A 1 93 ? 0.886 -12.084 -20.913 1.00 89.12 93 ARG A C 1
ATOM 735 O O . ARG A 1 93 ? 1.598 -12.780 -21.623 1.00 89.12 93 ARG A O 1
ATOM 742 N N . THR A 1 94 ? 0.070 -12.597 -19.993 1.00 94.44 94 THR A N 1
ATOM 743 C CA . THR A 1 94 ? -0.014 -14.046 -19.725 1.00 94.44 94 THR A CA 1
ATOM 744 C C . THR A 1 94 ? -1.354 -14.658 -20.110 1.00 94.44 94 THR A C 1
ATOM 746 O O . THR A 1 94 ? -1.459 -15.877 -20.110 1.00 94.44 94 THR A O 1
ATOM 749 N N . GLY A 1 95 ? -2.383 -13.850 -20.387 1.00 94.69 95 GLY A N 1
ATOM 750 C CA . GLY A 1 95 ? -3.750 -14.327 -20.634 1.00 94.69 95 GLY A CA 1
ATOM 751 C C . GLY A 1 95 ? -4.427 -14.945 -19.404 1.00 94.69 95 GLY A C 1
ATOM 752 O O . GLY A 1 95 ? -5.544 -15.436 -19.495 1.00 94.69 95 GLY A O 1
ATOM 753 N N . SER A 1 96 ? -3.761 -14.920 -18.249 1.00 95.38 96 SER A N 1
ATOM 754 C CA . SER A 1 96 ? -4.249 -15.448 -16.978 1.00 95.38 96 SER A CA 1
ATOM 755 C C . SER A 1 96 ? -4.635 -14.313 -16.039 1.00 95.38 96 SER A C 1
ATOM 757 O O . SER A 1 96 ? -4.234 -13.164 -16.243 1.00 95.38 96 SER A O 1
ATOM 759 N N . LEU A 1 97 ? -5.315 -14.652 -14.944 1.00 95.25 97 LEU A N 1
ATOM 760 C CA . LEU A 1 97 ? -5.578 -13.714 -13.861 1.00 95.25 97 LEU A CA 1
ATOM 761 C C . LEU A 1 97 ? -4.295 -12.979 -13.426 1.00 95.25 97 LEU A C 1
ATOM 763 O O . LEU A 1 97 ? -3.205 -13.564 -13.334 1.00 95.25 97 LEU A O 1
ATOM 767 N N . LEU A 1 98 ? -4.421 -11.676 -13.197 1.00 94.81 98 LEU A N 1
ATOM 768 C CA . LEU A 1 98 ? -3.322 -10.791 -12.858 1.00 94.81 98 LEU A CA 1
ATOM 769 C C . LEU A 1 98 ? -2.730 -11.175 -11.501 1.00 94.81 98 LEU A C 1
ATOM 771 O O . LEU A 1 98 ? -3.312 -10.942 -10.454 1.00 94.81 98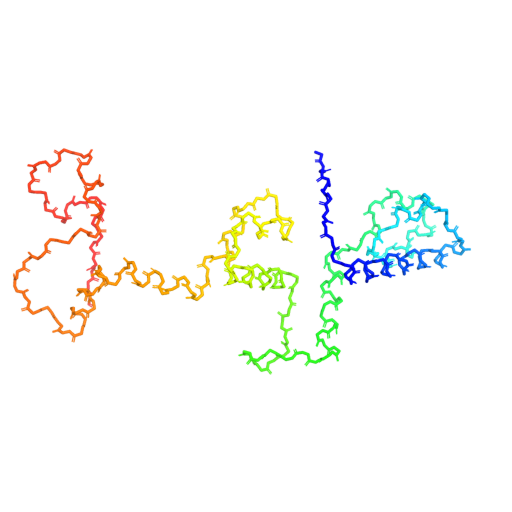 LEU A O 1
ATOM 775 N N . ASN A 1 99 ? -1.504 -11.688 -11.493 1.00 91.19 99 ASN A N 1
ATOM 776 C CA . ASN A 1 99 ? -0.788 -11.941 -10.243 1.00 91.19 99 ASN A CA 1
ATOM 777 C C . ASN A 1 99 ? -0.233 -10.632 -9.638 1.00 91.19 99 ASN A C 1
ATOM 779 O O . ASN A 1 99 ? 0.968 -10.366 -9.751 1.00 91.19 99 ASN A O 1
ATOM 783 N N . ALA A 1 100 ? -1.072 -9.765 -9.067 1.00 90.75 100 ALA A N 1
ATOM 784 C CA . ALA A 1 100 ? -0.599 -8.540 -8.418 1.00 90.75 100 ALA A CA 1
ATOM 785 C C . ALA A 1 100 ? -0.203 -8.789 -6.955 1.00 90.75 100 ALA A C 1
ATOM 787 O O . ALA A 1 100 ? -0.823 -9.560 -6.231 1.00 90.75 100 ALA A O 1
ATOM 788 N N . THR A 1 101 ? 0.846 -8.097 -6.517 1.00 89.25 101 THR A N 1
ATOM 789 C CA . THR A 1 101 ? 1.276 -8.056 -5.115 1.00 89.25 101 THR A CA 1
ATOM 790 C C . THR A 1 101 ? 1.626 -6.614 -4.756 1.00 89.25 101 THR A C 1
ATOM 792 O O . THR A 1 101 ? 1.995 -5.850 -5.657 1.00 89.25 101 THR A O 1
ATOM 795 N N . PRO A 1 102 ? 1.613 -6.225 -3.467 1.00 87.81 102 PRO A N 1
ATOM 796 C CA . PRO A 1 102 ? 2.016 -4.878 -3.052 1.00 87.81 102 PRO A CA 1
ATOM 797 C C . PRO A 1 102 ? 3.404 -4.483 -3.574 1.00 87.81 102 PRO A C 1
ATOM 799 O O . PRO A 1 102 ? 3.641 -3.344 -3.973 1.00 87.81 102 PRO A O 1
ATOM 802 N N . ARG A 1 103 ? 4.327 -5.454 -3.649 1.00 87.50 103 ARG A N 1
ATOM 803 C CA . ARG A 1 103 ? 5.650 -5.248 -4.245 1.00 87.50 103 ARG A CA 1
ATOM 804 C C . ARG A 1 103 ? 5.550 -4.924 -5.735 1.00 87.50 103 ARG A C 1
ATOM 806 O O . ARG A 1 103 ? 6.195 -3.977 -6.164 1.00 87.50 103 ARG A O 1
ATOM 813 N N . ARG A 1 104 ? 4.758 -5.664 -6.520 1.00 89.31 104 ARG A N 1
ATOM 814 C CA . ARG A 1 104 ? 4.595 -5.383 -7.960 1.00 89.31 104 ARG A CA 1
ATOM 815 C C . ARG A 1 104 ? 3.968 -4.011 -8.202 1.00 89.31 104 ARG A C 1
ATOM 817 O O . ARG A 1 104 ? 4.464 -3.307 -9.067 1.00 89.31 104 ARG A O 1
ATOM 824 N N . LEU A 1 105 ? 2.976 -3.608 -7.403 1.00 90.69 105 LEU A N 1
ATOM 825 C CA . LEU A 1 105 ? 2.388 -2.264 -7.485 1.00 90.69 105 LEU A CA 1
ATOM 826 C C . LEU A 1 105 ? 3.439 -1.173 -7.234 1.00 90.69 105 LEU A C 1
ATOM 828 O O . LEU A 1 105 ? 3.566 -0.251 -8.037 1.00 90.69 105 LEU A O 1
ATOM 832 N N . ARG A 1 106 ? 4.263 -1.328 -6.185 1.00 90.38 106 ARG A N 1
ATOM 833 C CA . ARG A 1 106 ? 5.380 -0.410 -5.904 1.00 90.38 106 ARG A CA 1
ATOM 834 C C . ARG A 1 106 ? 6.371 -0.331 -7.071 1.00 90.38 106 ARG A C 1
ATOM 836 O O . ARG A 1 106 ? 6.750 0.766 -7.462 1.00 90.38 106 ARG A O 1
ATOM 843 N N . TYR A 1 107 ? 6.771 -1.476 -7.635 1.00 89.75 107 TYR A N 1
ATOM 844 C CA . TYR A 1 107 ? 7.648 -1.526 -8.816 1.00 89.75 107 TYR A CA 1
ATOM 845 C C . TYR A 1 107 ? 7.017 -0.805 -10.010 1.00 89.75 107 TYR A C 1
ATOM 847 O O . TYR A 1 107 ? 7.695 -0.026 -10.669 1.00 89.75 107 TYR A O 1
ATOM 855 N N . THR A 1 108 ? 5.731 -1.038 -10.278 1.00 89.75 108 THR A N 1
ATOM 856 C CA . THR A 1 108 ? 5.020 -0.400 -11.389 1.00 89.75 108 THR A CA 1
ATOM 857 C C . THR A 1 108 ? 5.037 1.119 -11.259 1.00 89.75 108 THR A C 1
ATOM 859 O O . THR A 1 108 ? 5.468 1.780 -12.199 1.00 89.75 108 THR A O 1
ATOM 862 N N . ILE A 1 109 ? 4.665 1.666 -10.095 1.00 91.31 109 ILE A N 1
ATOM 863 C CA . ILE A 1 109 ? 4.697 3.118 -9.845 1.00 91.31 109 ILE A CA 1
ATOM 864 C C . ILE A 1 109 ? 6.121 3.659 -10.014 1.00 91.31 109 ILE A C 1
ATOM 866 O O . ILE A 1 109 ? 6.335 4.631 -10.733 1.00 91.31 109 ILE A O 1
ATOM 870 N N . ALA A 1 110 ? 7.113 2.992 -9.419 1.00 90.81 110 ALA A N 1
ATOM 871 C CA . ALA A 1 110 ? 8.511 3.401 -9.513 1.00 90.81 110 ALA A CA 1
ATOM 872 C C . ALA A 1 110 ? 9.010 3.465 -10.965 1.00 90.81 110 ALA A C 1
ATOM 874 O O . ALA A 1 110 ? 9.648 4.436 -11.371 1.00 90.81 110 ALA A O 1
ATOM 875 N N . THR A 1 111 ? 8.720 2.430 -11.756 1.00 88.12 111 THR A N 1
ATOM 876 C CA . THR A 1 111 ? 9.128 2.361 -13.160 1.00 88.12 111 THR A CA 1
ATOM 877 C C . THR A 1 111 ? 8.354 3.355 -14.026 1.00 88.12 111 THR A C 1
ATOM 879 O O . THR A 1 111 ? 8.942 3.900 -14.955 1.00 88.12 111 THR A O 1
ATOM 882 N N . MET A 1 112 ? 7.075 3.620 -13.739 1.00 89.44 112 MET A N 1
ATOM 883 C CA . MET A 1 112 ? 6.305 4.666 -14.426 1.00 89.44 112 MET A CA 1
ATOM 884 C C . MET A 1 112 ? 6.926 6.045 -14.195 1.00 89.44 112 MET A C 1
ATOM 886 O O . MET A 1 112 ? 7.280 6.711 -15.164 1.00 89.44 112 MET A O 1
ATOM 890 N N . LEU A 1 113 ? 7.188 6.412 -12.938 1.00 90.06 113 LEU A N 1
ATOM 891 C CA . LEU A 1 113 ? 7.825 7.688 -12.603 1.00 90.06 113 LEU A CA 1
ATOM 892 C C . LEU A 1 113 ? 9.217 7.820 -13.244 1.00 90.06 113 LEU A C 1
ATOM 894 O O . LEU A 1 113 ? 9.587 8.867 -13.766 1.00 90.06 113 LEU A O 1
ATOM 898 N N . ALA A 1 114 ? 9.992 6.738 -13.265 1.00 87.56 114 ALA A N 1
ATOM 899 C CA . ALA A 1 114 ? 11.284 6.738 -13.941 1.00 87.56 114 ALA A CA 1
ATOM 900 C C . ALA A 1 114 ? 11.156 6.949 -15.461 1.00 87.56 114 ALA A C 1
ATOM 902 O O . ALA A 1 114 ? 12.008 7.605 -16.058 1.00 87.56 114 ALA A O 1
ATOM 903 N N . ARG A 1 115 ? 10.104 6.407 -16.096 1.00 84.88 115 ARG A N 1
ATOM 904 C CA . ARG A 1 115 ? 9.838 6.583 -17.538 1.00 84.88 115 ARG A CA 1
ATOM 905 C C . ARG A 1 115 ? 9.421 8.010 -17.864 1.00 84.88 115 ARG A C 1
ATOM 907 O O . ARG A 1 115 ? 9.777 8.505 -18.924 1.00 84.88 115 ARG A O 1
ATOM 914 N N . GLU A 1 116 ? 8.725 8.662 -16.942 1.00 87.75 116 GLU A N 1
ATOM 915 C CA . GLU A 1 116 ? 8.387 10.088 -17.008 1.00 87.75 116 GLU A CA 1
ATOM 916 C C . GLU A 1 116 ? 9.600 11.005 -16.756 1.00 87.75 116 GLU A C 1
ATOM 918 O O . GLU A 1 116 ? 9.489 12.221 -16.882 1.00 87.75 116 GLU A O 1
ATOM 923 N N . GLY A 1 117 ? 10.772 10.444 -16.432 1.00 85.19 117 GLY A N 1
ATOM 924 C CA . GLY A 1 117 ? 12.017 11.194 -16.260 1.00 85.19 117 GLY A CA 1
ATOM 925 C C . GLY A 1 117 ? 12.255 11.723 -14.844 1.00 85.19 117 GLY A C 1
ATOM 926 O O . GLY A 1 117 ? 13.201 12.486 -14.636 1.00 85.19 117 GLY A O 1
ATOM 927 N N . HIS A 1 118 ? 11.452 11.312 -13.856 1.00 88.62 118 HIS A N 1
ATOM 928 C CA . HIS A 1 118 ? 11.677 11.700 -12.462 1.00 88.62 118 HIS A CA 1
ATOM 929 C C . HIS A 1 118 ? 13.001 11.133 -11.938 1.00 88.62 118 HIS A C 1
ATOM 931 O O . HIS A 1 118 ? 13.381 9.991 -12.213 1.00 88.62 118 HIS A O 1
ATOM 937 N N . ASN A 1 119 ? 13.717 11.933 -11.150 1.00 87.19 119 ASN A N 1
ATOM 938 C CA . ASN A 1 119 ? 14.996 11.521 -10.578 1.00 87.19 119 ASN A CA 1
ATOM 939 C C . ASN A 1 119 ? 14.810 10.538 -9.399 1.00 87.19 119 ASN A C 1
ATOM 941 O O . ASN A 1 119 ? 13.736 10.422 -8.806 1.00 87.19 119 ASN A O 1
ATOM 945 N N . ALA A 1 120 ? 15.885 9.840 -9.021 1.00 88.06 120 ALA A N 1
ATOM 946 C CA . ALA A 1 120 ? 15.839 8.810 -7.982 1.00 88.06 120 ALA A CA 1
ATOM 947 C C . ALA A 1 120 ? 15.452 9.333 -6.584 1.00 88.06 120 ALA A C 1
ATOM 949 O O . ALA A 1 120 ? 14.887 8.566 -5.805 1.00 88.06 120 ALA A O 1
ATOM 950 N N . ASN A 1 121 ? 15.735 10.601 -6.262 1.00 88.94 121 ASN A N 1
ATOM 951 C CA . ASN A 1 121 ? 15.356 11.200 -4.979 1.00 88.94 121 ASN A CA 1
ATOM 952 C C . ASN A 1 121 ? 13.841 11.403 -4.920 1.00 88.94 121 ASN A C 1
ATOM 954 O O . ASN A 1 121 ? 13.209 10.925 -3.984 1.00 88.94 121 ASN A O 1
ATOM 958 N N . THR A 1 122 ? 13.258 12.001 -5.961 1.00 88.69 122 THR A N 1
ATOM 959 C CA . THR A 1 122 ? 11.806 12.195 -6.083 1.00 88.69 122 THR A CA 1
ATOM 960 C C . THR A 1 122 ? 11.059 10.862 -6.040 1.00 88.69 122 THR A C 1
ATOM 962 O O . THR A 1 122 ? 10.066 10.722 -5.334 1.00 88.69 122 THR A O 1
ATOM 965 N N . ILE A 1 123 ? 11.564 9.837 -6.733 1.00 89.94 123 ILE A N 1
ATOM 966 C CA . ILE A 1 123 ? 10.941 8.506 -6.702 1.00 89.94 123 ILE A CA 1
ATOM 967 C C . ILE A 1 123 ? 11.065 7.872 -5.308 1.00 89.94 123 ILE A C 1
ATOM 969 O O . ILE A 1 123 ? 10.102 7.289 -4.819 1.00 89.94 123 ILE A O 1
ATOM 973 N N . ALA A 1 124 ? 12.223 7.976 -4.645 1.00 89.38 124 ALA A N 1
ATOM 974 C CA . ALA A 1 124 ? 12.381 7.478 -3.276 1.00 89.38 124 ALA A CA 1
ATOM 975 C C . ALA A 1 124 ? 11.399 8.163 -2.313 1.00 89.38 124 ALA A C 1
ATOM 977 O O . ALA A 1 124 ? 10.779 7.499 -1.482 1.00 89.38 124 ALA A O 1
ATOM 978 N N . GLU A 1 125 ? 11.227 9.473 -2.470 1.00 87.06 125 GLU A N 1
ATOM 979 C CA . GLU A 1 125 ? 10.307 10.276 -1.680 1.00 87.06 125 GLU A CA 1
ATOM 980 C C . GLU A 1 125 ? 8.852 9.841 -1.885 1.00 87.06 125 GLU A C 1
ATOM 982 O O . GLU A 1 125 ? 8.162 9.585 -0.901 1.00 87.06 125 GLU A O 1
ATOM 987 N N . LEU A 1 126 ? 8.404 9.659 -3.129 1.00 87.50 126 LEU A N 1
ATOM 988 C CA . LEU A 1 126 ? 7.035 9.223 -3.434 1.00 87.50 126 LEU A CA 1
ATOM 989 C C . LEU A 1 126 ? 6.731 7.788 -2.970 1.00 87.50 126 LEU A C 1
ATOM 991 O O . LEU A 1 126 ? 5.584 7.462 -2.678 1.00 87.50 126 LEU A O 1
ATOM 995 N N . LEU A 1 127 ? 7.743 6.921 -2.890 1.00 87.88 127 LEU A N 1
ATOM 996 C CA . LEU A 1 127 ? 7.587 5.521 -2.469 1.00 87.88 127 LEU A CA 1
ATOM 997 C C . LEU A 1 127 ? 7.782 5.290 -0.965 1.00 87.88 127 LEU A C 1
ATOM 999 O O . LEU A 1 127 ? 7.741 4.136 -0.528 1.00 87.88 127 LEU A O 1
ATOM 1003 N N . ASP A 1 128 ? 8.021 6.351 -0.197 1.00 86.75 128 ASP A N 1
ATOM 1004 C CA . ASP A 1 128 ? 8.325 6.281 1.237 1.00 86.75 128 ASP A CA 1
ATOM 1005 C C . ASP A 1 128 ? 9.576 5.468 1.574 1.00 86.75 128 ASP A C 1
ATOM 1007 O O . ASP A 1 128 ? 9.646 4.700 2.530 1.00 86.75 128 ASP A O 1
ATOM 1011 N N . HIS A 1 129 ? 10.609 5.641 0.753 1.00 86.94 129 HIS A N 1
ATOM 1012 C CA . HIS A 1 129 ? 11.914 5.050 0.989 1.00 86.94 129 HIS A CA 1
ATOM 1013 C C . HIS A 1 129 ? 12.807 5.979 1.816 1.00 86.94 129 HIS A C 1
ATOM 1015 O O . HIS A 1 129 ? 12.988 7.148 1.493 1.00 86.94 129 HIS A O 1
ATOM 1021 N N . SER A 1 130 ? 13.493 5.420 2.815 1.00 83.31 130 SER A N 1
ATOM 1022 C CA . SER A 1 130 ? 14.506 6.150 3.597 1.00 83.31 130 SER A CA 1
ATOM 1023 C C . SER A 1 130 ? 15.827 6.378 2.844 1.00 83.31 130 SER A C 1
ATOM 1025 O O . SER A 1 130 ? 16.708 7.074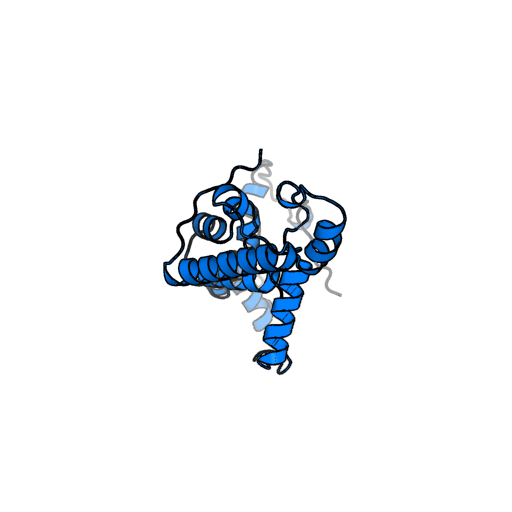 3.337 1.00 83.31 130 SER A O 1
ATOM 1027 N N . SER A 1 131 ? 16.016 5.743 1.682 1.00 82.00 131 SER A N 1
ATOM 1028 C CA . SER A 1 131 ? 17.251 5.800 0.897 1.00 82.00 131 SER A CA 1
ATOM 1029 C C . SER A 1 131 ? 16.966 5.627 -0.592 1.00 82.00 131 SER A C 1
ATOM 1031 O O . SER A 1 131 ? 16.096 4.854 -0.985 1.00 82.00 131 SER A O 1
ATOM 1033 N N . THR A 1 132 ? 17.769 6.280 -1.429 1.00 84.06 132 THR A N 1
ATOM 1034 C CA . THR A 1 132 ? 17.738 6.143 -2.893 1.00 84.06 132 THR A CA 1
ATOM 1035 C C . THR A 1 132 ? 18.455 4.901 -3.413 1.00 84.06 132 THR A C 1
ATOM 1037 O O . THR A 1 132 ? 18.269 4.516 -4.569 1.00 84.06 132 THR A O 1
ATOM 1040 N N . SER A 1 133 ? 19.242 4.233 -2.563 1.00 77.94 133 SER A N 1
ATOM 1041 C CA . SER A 1 133 ? 19.978 3.015 -2.927 1.00 77.94 133 SER A CA 1
ATOM 1042 C C . SER A 1 133 ? 19.044 1.900 -3.414 1.00 77.94 133 SER A C 1
ATOM 1044 O O . SER A 1 133 ? 19.329 1.234 -4.410 1.00 77.94 133 SER A O 1
ATOM 1046 N N . SER A 1 134 ? 17.882 1.752 -2.774 1.00 76.19 134 SER A N 1
ATOM 1047 C CA . SER A 1 134 ? 16.832 0.806 -3.158 1.00 76.19 134 SER A CA 1
ATOM 1048 C C . SER A 1 134 ? 16.072 1.246 -4.412 1.00 76.19 134 SER A C 1
ATOM 1050 O O . SER A 1 134 ? 15.657 0.402 -5.205 1.00 76.19 134 SER A O 1
ATOM 1052 N N . THR A 1 135 ? 15.940 2.553 -4.643 1.00 78.25 135 THR A N 1
ATOM 1053 C CA . THR A 1 135 ? 15.246 3.114 -5.812 1.00 78.25 135 THR A CA 1
ATOM 1054 C C . THR A 1 135 ? 15.968 2.798 -7.120 1.00 78.25 135 THR A C 1
ATOM 1056 O O . THR A 1 135 ? 15.326 2.521 -8.134 1.00 78.25 135 THR A O 1
ATOM 1059 N N . GLY A 1 136 ? 17.303 2.730 -7.092 1.00 72.56 136 GLY A N 1
ATOM 1060 C CA . GLY A 1 136 ? 18.108 2.341 -8.252 1.00 72.56 136 GLY A CA 1
ATOM 1061 C C . GLY A 1 136 ? 17.746 0.965 -8.833 1.00 72.56 136 GLY A C 1
ATOM 1062 O O . GLY A 1 136 ? 17.940 0.744 -10.025 1.00 72.56 136 GLY A O 1
ATOM 1063 N N . ILE A 1 137 ? 17.170 0.053 -8.041 1.00 75.25 137 ILE A N 1
ATOM 1064 C CA . ILE A 1 137 ? 16.721 -1.271 -8.512 1.00 75.25 137 ILE A CA 1
ATOM 1065 C C . ILE A 1 137 ? 15.562 -1.139 -9.512 1.00 75.25 137 ILE A C 1
ATOM 1067 O O . ILE A 1 137 ? 15.488 -1.904 -10.471 1.00 75.25 137 ILE A O 1
ATOM 1071 N N . TYR A 1 138 ? 14.683 -0.152 -9.325 1.00 74.62 138 TYR A N 1
ATOM 1072 C CA . TYR A 1 138 ? 13.519 0.061 -10.192 1.00 74.62 138 TYR A CA 1
ATOM 1073 C C . TYR A 1 138 ? 13.871 0.761 -11.507 1.00 74.62 138 TYR A C 1
ATOM 1075 O O . TYR A 1 138 ? 13.197 0.555 -12.515 1.00 74.62 138 TYR A O 1
ATOM 1083 N N . ILE A 1 139 ? 14.923 1.588 -11.487 1.00 72.12 139 ILE A N 1
ATOM 1084 C CA . ILE A 1 139 ? 15.309 2.475 -12.595 1.00 72.12 139 ILE A CA 1
ATOM 1085 C C . ILE A 1 139 ? 16.28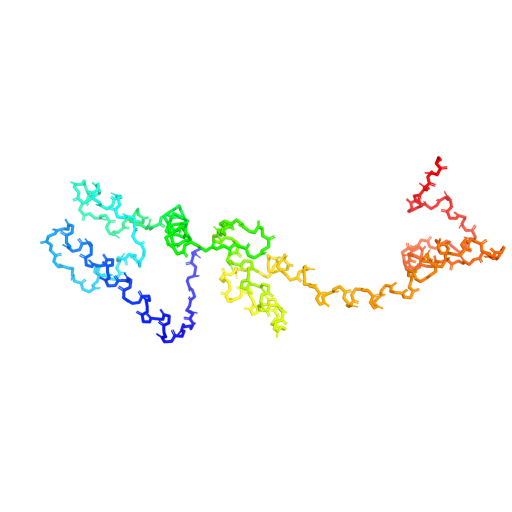2 1.783 -13.569 1.00 72.12 139 ILE A C 1
ATOM 1087 O O . ILE A 1 139 ? 16.328 2.099 -14.756 1.00 72.12 139 ILE A O 1
ATOM 1091 N N . LYS A 1 140 ? 17.055 0.795 -13.103 1.00 67.62 140 LYS A N 1
ATOM 1092 C CA . LYS A 1 140 ? 18.078 0.124 -13.928 1.00 67.62 140 LYS A CA 1
ATOM 1093 C C . LYS A 1 140 ? 17.524 -0.614 -15.154 1.00 67.62 140 LYS A C 1
ATOM 1095 O O . LYS A 1 140 ? 18.241 -0.737 -16.138 1.00 67.62 140 LYS A O 1
ATOM 1100 N N . ASN A 1 141 ? 16.263 -1.048 -15.123 1.00 63.53 141 ASN A N 1
ATOM 1101 C CA . ASN A 1 141 ? 15.660 -1.893 -16.161 1.00 63.53 141 ASN A CA 1
ATOM 1102 C C . ASN A 1 141 ? 14.637 -1.154 -17.046 1.00 63.53 141 ASN A C 1
ATOM 1104 O O . ASN A 1 141 ? 13.650 -1.747 -17.485 1.00 63.53 141 ASN A O 1
ATOM 1108 N N . LEU A 1 142 ? 14.813 0.148 -17.290 1.00 67.81 142 LEU A N 1
ATOM 1109 C CA . LEU A 1 142 ? 13.962 0.857 -18.248 1.00 67.81 142 LEU A CA 1
ATOM 1110 C C . LEU A 1 142 ? 14.367 0.529 -19.688 1.00 67.81 142 LEU A C 1
ATOM 1112 O O . LEU A 1 142 ? 15.540 0.597 -20.032 1.00 67.81 142 LEU A O 1
ATOM 1116 N N . ALA A 1 143 ? 13.383 0.255 -20.551 1.00 65.38 143 ALA A N 1
ATOM 1117 C CA . ALA A 1 143 ? 13.613 0.035 -21.981 1.00 65.38 143 ALA A CA 1
ATOM 1118 C C . ALA A 1 143 ? 14.333 1.226 -22.644 1.00 65.38 143 ALA A C 1
ATOM 1120 O O . ALA A 1 143 ? 15.246 1.017 -23.428 1.00 65.38 143 ALA A O 1
ATOM 1121 N N . GLY A 1 144 ? 14.021 2.467 -22.246 1.00 63.41 144 GLY A N 1
ATOM 1122 C CA . GLY A 1 144 ? 14.741 3.659 -22.720 1.00 63.41 144 GLY A CA 1
ATOM 1123 C C . GLY A 1 144 ? 16.211 3.730 -22.276 1.00 63.41 144 GLY A C 1
ATOM 1124 O O . GLY A 1 144 ? 17.014 4.424 -22.893 1.00 63.41 144 GLY A O 1
ATOM 1125 N N . SER A 1 145 ? 16.608 2.984 -21.239 1.00 65.94 145 SER A N 1
ATOM 1126 C CA . SER A 1 145 ? 18.024 2.840 -20.884 1.00 65.94 145 SER A CA 1
ATOM 1127 C C . SER A 1 145 ? 18.775 1.974 -21.897 1.00 65.94 145 SER A C 1
ATOM 1129 O O . SER A 1 145 ? 19.978 2.159 -22.041 1.00 65.94 145 SER A O 1
ATOM 1131 N N . VAL A 1 146 ? 18.092 1.070 -22.613 1.00 69.94 146 VAL A N 1
ATOM 1132 C CA . VAL A 1 146 ? 18.710 0.191 -23.618 1.00 69.94 146 VAL A CA 1
ATOM 1133 C C . VAL A 1 146 ? 19.256 1.008 -24.780 1.00 69.94 146 VAL A C 1
ATOM 1135 O O . VAL A 1 146 ? 20.405 0.807 -25.129 1.00 69.94 146 VAL A O 1
ATOM 1138 N N . GLU A 1 147 ? 18.514 1.986 -25.306 1.00 70.94 147 GLU A N 1
ATOM 1139 C CA . GLU A 1 147 ? 18.999 2.851 -26.399 1.00 70.94 147 GLU A CA 1
ATOM 1140 C C . GLU A 1 147 ? 20.230 3.671 -26.000 1.00 70.94 147 GLU A C 1
ATOM 1142 O O . GLU A 1 147 ? 21.164 3.837 -26.783 1.00 70.94 147 GLU A O 1
ATOM 1147 N N . ARG A 1 148 ? 20.264 4.165 -24.756 1.00 68.75 148 ARG A N 1
ATOM 1148 C CA . ARG A 1 148 ? 21.423 4.897 -24.223 1.00 68.75 148 ARG A CA 1
ATOM 1149 C C . ARG A 1 148 ? 22.628 3.987 -24.022 1.00 68.75 148 ARG A C 1
ATOM 1151 O O . ARG A 1 148 ? 23.749 4.417 -24.278 1.00 68.75 148 ARG A O 1
ATOM 1158 N N . ILE A 1 149 ? 22.403 2.766 -23.536 1.00 71.31 149 ILE A N 1
ATOM 1159 C CA . ILE A 1 149 ? 23.454 1.756 -23.388 1.00 71.31 149 ILE A CA 1
ATOM 1160 C C . ILE A 1 149 ? 23.982 1.385 -24.769 1.00 71.31 149 ILE A C 1
ATOM 1162 O O . ILE A 1 149 ? 25.183 1.496 -24.976 1.00 71.31 149 ILE A O 1
ATOM 1166 N N . ASP A 1 150 ? 23.094 1.033 -25.698 1.00 76.44 150 ASP A N 1
ATOM 1167 C CA . ASP A 1 150 ? 23.412 0.672 -27.077 1.00 76.44 150 ASP A CA 1
ATOM 1168 C C . ASP A 1 150 ? 24.218 1.783 -27.749 1.00 76.44 150 ASP A C 1
ATOM 1170 O O . ASP A 1 150 ? 25.339 1.543 -28.173 1.00 76.44 150 ASP A O 1
ATOM 1174 N N . SER A 1 151 ? 23.757 3.036 -27.689 1.00 77.81 151 SER A N 1
ATOM 1175 C CA . SE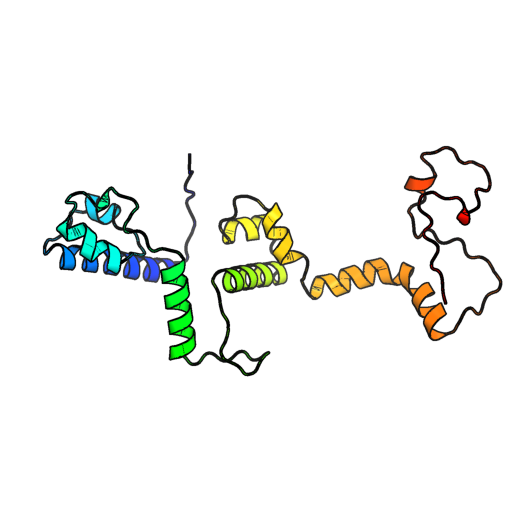R A 1 151 ? 24.504 4.185 -28.225 1.00 77.81 151 SER A CA 1
ATOM 1176 C C . SER A 1 151 ? 25.900 4.342 -27.609 1.00 77.81 151 SER A C 1
ATOM 1178 O O . SER A 1 151 ? 26.846 4.685 -28.312 1.00 77.81 151 SER A O 1
ATOM 1180 N N . ALA A 1 152 ? 26.055 4.095 -26.303 1.00 77.81 152 ALA A N 1
ATOM 1181 C CA . ALA A 1 152 ? 27.337 4.241 -25.611 1.00 77.81 152 ALA A CA 1
ATOM 1182 C C . ALA A 1 152 ? 28.332 3.108 -25.915 1.00 77.81 152 ALA A C 1
ATOM 1184 O O . ALA A 1 152 ? 29.541 3.315 -25.796 1.00 77.81 152 ALA A O 1
ATOM 1185 N N . VAL A 1 153 ? 27.841 1.918 -26.275 1.00 78.31 153 VAL A N 1
ATOM 1186 C CA . VAL A 1 153 ? 28.675 0.729 -26.534 1.00 78.31 153 VAL A CA 1
ATOM 1187 C C . VAL A 1 153 ? 28.758 0.362 -28.016 1.00 78.31 153 VAL A C 1
ATOM 1189 O O . VAL A 1 153 ? 29.626 -0.425 -28.381 1.00 78.31 153 VAL A O 1
ATOM 1192 N N . SER A 1 154 ? 27.907 0.939 -28.871 1.00 79.19 154 SER A N 1
ATOM 1193 C CA . SER A 1 154 ? 27.766 0.592 -30.291 1.00 79.19 154 SER A CA 1
ATOM 1194 C C . SER A 1 154 ? 29.091 0.706 -31.038 1.00 79.19 154 SER A C 1
ATOM 1196 O O . SER A 1 154 ? 29.496 -0.237 -31.712 1.00 79.19 154 SER A O 1
ATOM 1198 N N . GLU A 1 155 ? 29.840 1.795 -30.838 1.00 74.94 155 GLU A N 1
ATOM 1199 C CA . GLU A 1 155 ? 31.155 1.970 -31.466 1.00 74.94 155 GLU A CA 1
ATOM 1200 C C . GLU A 1 155 ? 32.137 0.864 -31.045 1.00 74.94 155 GLU A C 1
ATOM 1202 O O . GLU A 1 155 ? 32.794 0.258 -31.891 1.00 74.94 155 GLU A O 1
ATOM 1207 N N . GLN A 1 156 ? 32.184 0.536 -29.750 1.00 73.56 156 GLN A N 1
ATOM 1208 C CA . GLN A 1 156 ? 33.097 -0.475 -29.203 1.00 73.56 156 GLN A CA 1
ATOM 1209 C C . GLN A 1 156 ? 32.717 -1.901 -29.625 1.00 73.56 156 GLN A C 1
ATOM 1211 O O . GLN A 1 156 ? 33.595 -2.740 -29.830 1.00 73.56 156 GLN A O 1
ATOM 1216 N N . LEU A 1 157 ? 31.419 -2.180 -29.765 1.00 79.69 157 LEU A N 1
ATOM 1217 C CA . LEU A 1 157 ? 30.908 -3.498 -30.143 1.00 79.69 157 LEU A CA 1
ATOM 1218 C C . LEU A 1 157 ? 30.778 -3.688 -31.660 1.00 79.69 157 LEU A C 1
ATOM 1220 O O . LEU A 1 157 ? 30.702 -4.832 -32.107 1.00 79.69 157 LEU A O 1
ATOM 1224 N N . SER A 1 158 ? 30.812 -2.613 -32.454 1.00 77.44 158 SER A N 1
ATOM 1225 C CA . SER A 1 158 ? 30.677 -2.656 -33.919 1.00 77.44 158 SER A CA 1
ATOM 1226 C C . SER A 1 158 ? 31.680 -3.605 -34.580 1.00 77.44 158 SER A C 1
ATOM 1228 O O . SER A 1 158 ? 31.325 -4.371 -35.470 1.00 77.44 158 SER A O 1
ATOM 1230 N N . PHE A 1 159 ? 32.920 -3.622 -34.091 1.00 73.94 159 PHE A N 1
ATOM 1231 C CA . PHE A 1 159 ? 33.969 -4.514 -34.574 1.00 73.94 159 PHE A CA 1
ATOM 1232 C C . PHE A 1 159 ? 33.701 -5.985 -34.240 1.00 73.94 159 PHE A C 1
ATOM 1234 O O . PHE A 1 159 ? 33.898 -6.859 -35.081 1.00 73.94 159 PHE A O 1
ATOM 1241 N N . VAL A 1 160 ? 33.245 -6.265 -33.016 1.00 75.44 160 VAL A N 1
ATOM 1242 C CA . VAL A 1 160 ? 32.888 -7.627 -32.602 1.00 75.44 160 VAL A CA 1
ATOM 1243 C C . VAL A 1 160 ? 31.744 -8.135 -33.479 1.00 75.44 160 VAL A C 1
ATOM 1245 O O . VAL A 1 160 ? 31.817 -9.248 -33.998 1.00 75.44 160 VAL A O 1
ATOM 1248 N N . ALA A 1 161 ? 30.732 -7.295 -33.716 1.00 79.94 161 ALA A N 1
ATOM 1249 C CA . ALA A 1 161 ? 29.638 -7.597 -34.631 1.00 79.94 161 ALA A CA 1
ATOM 1250 C C . ALA A 1 161 ? 30.133 -7.851 -36.068 1.00 79.94 161 ALA A C 1
ATOM 1252 O O . ALA A 1 161 ? 29.689 -8.808 -36.700 1.00 79.94 161 ALA A O 1
ATOM 1253 N N . ASP A 1 162 ? 31.088 -7.060 -36.566 1.00 76.12 162 ASP A N 1
ATOM 1254 C CA . ASP A 1 162 ? 31.689 -7.247 -37.891 1.00 76.12 162 ASP A CA 1
ATOM 1255 C C . ASP A 1 162 ? 32.440 -8.585 -38.005 1.00 76.12 162 ASP A C 1
ATOM 1257 O O . ASP A 1 162 ? 32.244 -9.308 -38.978 1.00 76.12 162 ASP A O 1
ATOM 1261 N N . ILE A 1 163 ? 33.212 -8.996 -36.989 1.00 78.69 163 ILE A N 1
ATOM 1262 C CA . ILE A 1 163 ? 33.844 -10.329 -36.977 1.00 78.69 163 ILE A CA 1
ATOM 1263 C C . ILE A 1 163 ? 32.795 -11.441 -37.051 1.00 78.69 163 ILE A C 1
ATOM 1265 O O . ILE A 1 163 ? 32.975 -12.388 -37.813 1.00 78.69 163 ILE A O 1
ATOM 1269 N N . PHE A 1 164 ? 31.714 -11.356 -36.272 1.00 78.44 164 PHE A N 1
ATOM 1270 C CA . PHE A 1 164 ? 30.672 -12.386 -36.299 1.00 78.44 164 PHE A CA 1
ATOM 1271 C C . PHE A 1 164 ? 29.959 -12.452 -37.653 1.00 78.44 164 PHE A C 1
ATOM 1273 O O . PHE A 1 164 ? 29.702 -13.544 -38.155 1.00 78.44 164 PHE A O 1
ATOM 1280 N N . MET A 1 165 ? 29.657 -11.298 -38.252 1.00 80.06 165 MET A N 1
ATOM 1281 C CA . MET A 1 165 ? 28.905 -11.225 -39.508 1.00 80.06 165 MET A CA 1
ATOM 1282 C C . MET A 1 165 ? 29.757 -11.542 -40.737 1.00 80.06 165 MET A C 1
ATOM 1284 O O . MET A 1 165 ? 29.266 -12.133 -41.697 1.00 80.06 165 MET A O 1
ATOM 1288 N N . ASN A 1 166 ? 31.023 -11.132 -40.729 1.00 76.12 166 ASN A N 1
ATOM 1289 C CA . ASN A 1 166 ? 31.886 -11.146 -41.904 1.00 76.12 166 ASN A CA 1
ATOM 1290 C C . ASN A 1 166 ? 33.112 -12.061 -41.753 1.00 76.12 166 ASN A C 1
ATOM 1292 O O . ASN A 1 166 ? 33.823 -12.284 -42.734 1.00 76.12 166 ASN A O 1
ATOM 1296 N N . GLY A 1 167 ? 33.367 -12.618 -40.571 1.00 67.69 167 GLY A N 1
ATOM 1297 C CA . GLY A 1 167 ? 34.603 -13.334 -40.267 1.00 67.69 167 GLY A CA 1
ATOM 1298 C C . GLY A 1 167 ? 35.807 -12.393 -40.134 1.00 67.69 167 GLY A C 1
ATOM 1299 O O . GLY A 1 167 ? 35.763 -11.211 -40.479 1.00 67.69 167 GLY A O 1
ATOM 1300 N N . ILE A 1 168 ? 36.929 -12.914 -39.634 1.00 70.44 168 ILE A N 1
ATOM 1301 C CA . ILE A 1 168 ? 38.168 -12.135 -39.500 1.00 70.44 168 ILE A CA 1
ATOM 1302 C C . ILE A 1 168 ? 38.776 -11.928 -40.894 1.00 70.44 168 ILE A C 1
ATOM 1304 O O . ILE A 1 168 ? 39.438 -12.814 -41.434 1.00 70.44 168 ILE A O 1
ATOM 1308 N N . LYS A 1 169 ? 38.550 -10.752 -41.492 1.00 62.91 169 LYS A N 1
ATOM 1309 C CA . LYS A 1 169 ? 39.047 -10.425 -42.844 1.00 62.91 169 LYS A CA 1
ATOM 1310 C C . LYS A 1 169 ? 40.432 -9.762 -42.868 1.00 62.91 169 LYS A C 1
ATOM 1312 O O . LYS A 1 169 ? 41.069 -9.754 -43.918 1.00 62.91 169 LYS A O 1
ATOM 1317 N N . SER A 1 170 ? 40.928 -9.219 -41.751 1.00 54.81 170 SER A N 1
ATOM 1318 C CA . SER A 1 170 ? 42.222 -8.515 -41.695 1.00 54.81 170 SER A CA 1
ATOM 1319 C C . SER A 1 170 ? 43.313 -9.326 -40.990 1.00 54.81 170 SER A C 1
ATOM 1321 O O . SER A 1 170 ? 43.112 -9.792 -39.873 1.00 54.81 170 SER A O 1
ATOM 1323 N N . LYS A 1 171 ? 44.506 -9.409 -41.598 1.00 52.69 171 LYS A N 1
ATOM 1324 C CA . LYS A 1 171 ? 45.737 -9.930 -40.961 1.00 52.69 171 LYS A CA 1
ATOM 1325 C C . LYS A 1 171 ? 46.415 -8.924 -40.014 1.00 52.69 171 LYS A C 1
ATOM 1327 O O . LYS A 1 171 ? 47.399 -9.268 -39.368 1.00 52.69 171 LYS A O 1
ATOM 1332 N N . GLU A 1 172 ? 45.922 -7.689 -39.946 1.00 51.09 172 GLU A N 1
ATOM 1333 C CA . GLU A 1 172 ? 46.471 -6.644 -39.080 1.00 51.09 172 GLU A CA 1
ATOM 1334 C C . GLU A 1 172 ? 45.951 -6.781 -37.644 1.00 51.09 172 GLU A C 1
ATOM 1336 O O . GLU A 1 172 ? 44.741 -6.798 -37.405 1.00 51.09 172 GLU A O 1
ATOM 1341 N N . LYS A 1 173 ? 46.881 -6.849 -36.681 1.00 51.09 173 LYS A N 1
ATOM 1342 C CA . LYS A 1 173 ? 46.581 -6.713 -35.252 1.00 51.09 173 LYS A CA 1
ATOM 1343 C C . LYS A 1 173 ? 46.081 -5.293 -34.995 1.00 51.09 173 LYS A C 1
ATOM 1345 O O . LYS A 1 173 ? 46.853 -4.343 -35.066 1.00 51.09 173 LYS A O 1
ATOM 1350 N N . LYS A 1 174 ? 44.797 -5.157 -34.682 1.00 51.81 174 LYS A N 1
ATOM 1351 C CA . LYS A 1 174 ? 44.245 -3.933 -34.103 1.00 51.81 174 LYS A CA 1
ATOM 1352 C C . LYS A 1 174 ? 44.312 -4.073 -32.581 1.00 51.81 174 LYS A C 1
ATOM 1354 O O . LYS A 1 174 ? 43.756 -5.022 -32.036 1.00 51.81 174 LYS A O 1
ATOM 1359 N N . ASP A 1 175 ? 45.021 -3.172 -31.908 1.00 49.44 175 ASP A N 1
ATOM 1360 C CA . ASP A 1 175 ? 45.075 -3.140 -30.443 1.00 49.44 175 ASP A CA 1
ATOM 1361 C C . ASP A 1 175 ? 43.788 -2.503 -29.901 1.00 49.44 175 ASP A C 1
ATOM 1363 O O . ASP A 1 175 ? 43.511 -1.324 -30.126 1.00 49.44 175 ASP A O 1
ATOM 1367 N N . PHE A 1 176 ? 42.979 -3.286 -29.188 1.00 51.78 176 PHE A N 1
ATOM 1368 C CA . PHE A 1 176 ? 41.699 -2.833 -28.643 1.00 51.78 176 PHE A CA 1
ATOM 1369 C C . PHE A 1 176 ? 41.843 -2.412 -27.177 1.00 51.78 176 PHE A C 1
ATOM 1371 O O . PHE A 1 176 ? 42.176 -3.222 -26.313 1.00 51.78 176 PHE A O 1
ATOM 1378 N N . LYS A 1 177 ? 41.499 -1.160 -26.852 1.00 46.41 177 LYS A N 1
ATOM 1379 C CA . LYS A 1 177 ? 41.280 -0.723 -25.460 1.00 46.41 177 LYS A CA 1
ATOM 1380 C C . LYS A 1 177 ? 39.903 -1.182 -24.965 1.00 46.41 177 LYS A C 1
ATOM 1382 O O . LYS A 1 177 ? 39.036 -0.359 -24.697 1.00 46.41 177 LYS A O 1
ATOM 1387 N N . PHE A 1 178 ? 39.689 -2.490 -24.822 1.00 43.59 178 PHE A N 1
ATOM 1388 C CA . PHE A 1 178 ? 38.521 -2.987 -24.073 1.00 43.59 178 PHE A CA 1
ATOM 1389 C C . PHE A 1 178 ? 38.658 -2.671 -22.569 1.00 43.59 178 PHE A C 1
ATOM 1391 O O . PHE A 1 178 ? 37.684 -2.481 -21.845 1.00 43.59 178 PHE A O 1
ATOM 1398 N N . CYS A 1 179 ? 39.901 -2.505 -22.113 1.00 43.75 179 CYS A N 1
ATOM 1399 C CA . CYS A 1 179 ? 40.245 -1.932 -20.822 1.00 43.75 179 CYS A CA 1
ATOM 1400 C C . CYS A 1 179 ? 40.738 -0.501 -21.037 1.00 43.75 179 CYS A C 1
ATOM 1402 O O . CYS A 1 179 ? 41.605 -0.260 -21.882 1.00 43.75 179 CYS A O 1
ATOM 1404 N N . SER A 1 180 ? 40.228 0.465 -20.263 1.00 42.19 180 SER A N 1
ATOM 1405 C CA . SER A 1 180 ? 40.841 1.792 -20.254 1.00 42.19 180 SER A CA 1
ATOM 1406 C C . SER A 1 180 ? 42.317 1.616 -19.897 1.00 42.19 180 SER A C 1
ATOM 1408 O O . SER A 1 180 ? 42.659 0.990 -18.890 1.00 42.19 180 SER A O 1
ATOM 1410 N N . SER A 1 181 ? 43.208 2.146 -20.735 1.00 46.38 181 SER A N 1
ATOM 1411 C CA . SER A 1 181 ? 44.651 2.025 -20.506 1.00 46.38 181 SER A CA 1
ATOM 1412 C C . SER A 1 181 ? 45.077 2.594 -19.152 1.00 46.38 181 SER A C 1
ATOM 1414 O O . SER A 1 181 ? 46.108 2.196 -18.633 1.00 46.38 181 SER A O 1
ATOM 1416 N N . ARG A 1 182 ? 44.228 3.404 -18.501 1.00 43.78 182 ARG A N 1
ATOM 1417 C CA . ARG A 1 182 ? 44.426 3.880 -17.126 1.00 43.78 182 ARG A CA 1
ATOM 1418 C C . ARG A 1 182 ? 44.554 2.763 -16.083 1.00 43.78 182 ARG A C 1
ATOM 1420 O O . ARG A 1 182 ? 45.197 2.998 -15.068 1.00 43.78 182 ARG A O 1
ATOM 1427 N N . LYS A 1 183 ? 43.978 1.569 -16.296 1.00 43.25 183 LYS A N 1
ATOM 1428 C CA . LYS A 1 183 ? 44.190 0.414 -15.393 1.00 43.25 183 LYS A CA 1
ATOM 1429 C C . LYS A 1 183 ? 45.484 -0.361 -15.674 1.00 43.25 183 LYS A C 1
ATOM 1431 O O . LYS A 1 183 ? 45.938 -1.084 -14.796 1.00 43.25 183 LYS A O 1
ATOM 1436 N N . CYS A 1 184 ? 46.076 -0.208 -16.858 1.00 42.88 184 CYS A N 1
ATOM 1437 C CA . CYS A 1 184 ? 47.346 -0.845 -17.227 1.00 42.88 184 CYS A CA 1
ATOM 1438 C C . CYS A 1 184 ? 48.549 0.095 -17.015 1.00 42.88 184 CYS A C 1
ATOM 1440 O O . CYS A 1 184 ? 49.635 -0.358 -16.666 1.00 42.88 184 CYS A O 1
ATOM 1442 N N . GLU A 1 185 ? 48.354 1.408 -17.161 1.00 44.69 185 GLU A N 1
ATOM 1443 C CA . GLU A 1 185 ? 49.388 2.441 -17.005 1.00 44.69 185 GLU A CA 1
ATOM 1444 C C . GLU A 1 185 ? 49.795 2.669 -15.538 1.00 44.69 185 GLU A C 1
ATOM 1446 O O . GLU A 1 185 ? 50.912 3.110 -15.276 1.00 44.69 185 GLU A O 1
ATOM 1451 N N . SER A 1 186 ? 48.956 2.303 -14.556 1.00 44.75 186 SER A N 1
ATOM 1452 C CA . SER A 1 186 ? 49.264 2.489 -13.126 1.00 44.75 186 SER A CA 1
ATOM 1453 C C . SER A 1 186 ? 50.360 1.560 -12.582 1.00 44.75 186 SER A C 1
ATOM 1455 O O . SER A 1 186 ? 50.624 1.580 -11.382 1.00 44.75 186 SER A O 1
ATOM 1457 N N . GLN A 1 187 ? 50.986 0.733 -13.427 1.00 45.62 187 GLN A N 1
ATOM 1458 C CA . GLN A 1 187 ? 52.075 -0.172 -13.039 1.00 45.62 187 GLN A CA 1
ATOM 1459 C C . GLN A 1 187 ? 53.395 0.062 -13.793 1.00 45.62 187 GLN A C 1
ATOM 1461 O O . GLN A 1 187 ? 54.291 -0.769 -13.690 1.00 45.62 187 GLN A O 1
ATOM 1466 N N . ASN A 1 188 ? 53.576 1.197 -14.489 1.00 45.41 188 ASN A N 1
ATOM 1467 C CA . ASN A 1 188 ? 54.868 1.546 -15.113 1.00 45.41 188 ASN A CA 1
ATOM 1468 C C . ASN A 1 188 ? 55.426 0.450 -16.052 1.00 45.41 188 ASN A C 1
ATOM 1470 O O . ASN A 1 188 ? 56.632 0.225 -16.135 1.00 45.41 188 ASN A O 1
ATOM 1474 N N . LEU A 1 189 ? 54.561 -0.243 -16.793 1.00 47.78 189 LEU A N 1
ATOM 1475 C CA . LEU A 1 189 ? 54.996 -1.228 -17.783 1.00 47.78 189 LEU A CA 1
ATOM 1476 C C . LEU A 1 189 ? 55.244 -0.532 -19.127 1.00 47.78 189 LEU A C 1
ATOM 1478 O O . LEU A 1 189 ? 54.497 -0.692 -20.083 1.00 47.78 189 LEU A O 1
ATOM 1482 N N . ASN A 1 190 ? 56.326 0.248 -19.192 1.00 46.12 190 ASN A N 1
ATOM 1483 C CA . ASN A 1 190 ? 56.853 0.877 -20.414 1.00 46.12 190 ASN A CA 1
ATOM 1484 C C . ASN A 1 190 ? 57.573 -0.121 -21.349 1.00 46.12 190 ASN A C 1
ATOM 1486 O O . ASN A 1 190 ? 58.461 0.243 -22.116 1.00 46.12 190 ASN A O 1
ATOM 1490 N N . ALA A 1 191 ? 57.210 -1.398 -21.294 1.00 48.97 191 ALA A N 1
ATOM 1491 C CA . ALA A 1 191 ? 57.762 -2.432 -22.150 1.00 48.97 191 ALA A CA 1
ATOM 1492 C C . ALA A 1 191 ? 56.609 -3.244 -22.722 1.00 48.97 191 ALA A C 1
ATOM 1494 O O . ALA A 1 191 ? 55.650 -3.519 -22.009 1.00 48.97 191 ALA A O 1
ATOM 1495 N N . SER A 1 192 ? 56.739 -3.614 -23.997 1.00 52.19 192 SER A N 1
ATOM 1496 C CA . SER A 1 192 ? 55.898 -4.551 -24.746 1.00 52.19 192 SER A CA 1
ATOM 1497 C C . SER A 1 192 ? 55.528 -5.782 -23.904 1.00 52.19 192 SER A C 1
ATOM 1499 O O . SER A 1 192 ? 56.191 -6.817 -23.974 1.00 52.19 192 SER A O 1
ATOM 1501 N N . PHE A 1 193 ? 54.485 -5.664 -23.084 1.00 51.19 193 PHE A N 1
ATOM 1502 C CA . PHE A 1 193 ? 53.983 -6.733 -22.238 1.00 51.19 193 PHE A CA 1
ATOM 1503 C C . PHE A 1 193 ? 52.917 -7.470 -23.041 1.00 51.19 193 PHE A C 1
ATOM 1505 O O . PHE A 1 193 ? 51.898 -6.869 -23.390 1.00 51.19 193 PHE A O 1
ATOM 1512 N N . PRO A 1 194 ? 53.149 -8.738 -23.401 1.00 56.62 194 PRO A N 1
ATOM 1513 C CA . PRO A 1 194 ? 52.203 -9.462 -24.223 1.00 56.62 194 PRO A CA 1
ATOM 1514 C C . PRO A 1 194 ? 50.939 -9.746 -23.388 1.00 56.62 194 PRO A C 1
ATOM 1516 O O . PRO A 1 194 ? 51.004 -10.045 -22.192 1.00 56.62 194 PRO A O 1
ATOM 1519 N N . CYS A 1 195 ? 49.769 -9.531 -24.001 1.00 55.81 195 CYS A N 1
ATOM 1520 C CA . CYS A 1 195 ? 48.478 -9.524 -23.305 1.00 55.81 195 CYS A CA 1
ATOM 1521 C C . CYS A 1 195 ? 48.134 -10.868 -22.642 1.00 55.81 195 CYS A C 1
ATOM 1523 O O . CYS A 1 195 ? 47.399 -10.872 -21.662 1.00 55.81 195 CYS A O 1
ATOM 1525 N N . ASP A 1 196 ? 48.708 -11.973 -23.119 1.00 57.09 196 ASP A N 1
ATOM 1526 C CA . ASP A 1 196 ? 48.591 -13.335 -22.578 1.00 57.09 196 ASP A CA 1
ATOM 1527 C C . ASP A 1 196 ? 49.155 -13.490 -21.155 1.00 57.09 196 ASP A C 1
ATOM 1529 O O . ASP A 1 196 ? 48.811 -14.435 -20.450 1.00 57.09 196 ASP A O 1
ATOM 1533 N N . LYS A 1 197 ? 50.002 -12.555 -20.711 1.00 54.94 197 LYS A N 1
ATOM 1534 C CA . LYS A 1 197 ? 50.586 -12.533 -19.359 1.00 54.94 197 LYS A CA 1
ATOM 1535 C C . LYS A 1 197 ? 49.941 -11.498 -18.438 1.00 54.94 197 LYS A C 1
ATOM 1537 O O . LYS A 1 197 ? 50.422 -11.275 -17.326 1.00 54.94 197 LYS A O 1
ATOM 1542 N N . CYS A 1 198 ? 48.880 -10.833 -18.891 1.00 57.69 198 CYS A N 1
ATOM 1543 C CA . CYS A 1 198 ? 48.151 -9.870 -18.077 1.00 57.69 198 CYS A CA 1
ATOM 1544 C C . CYS A 1 198 ? 47.275 -10.601 -17.054 1.00 57.69 198 CYS A C 1
ATOM 1546 O O . CYS A 1 198 ? 46.509 -11.490 -17.407 1.00 57.69 198 CYS A O 1
ATOM 1548 N N . VAL A 1 199 ? 47.313 -10.166 -15.792 1.00 53.38 199 VAL A N 1
ATOM 1549 C CA . VAL A 1 199 ? 46.480 -10.720 -14.703 1.00 53.38 199 VAL A CA 1
ATOM 1550 C C . VAL A 1 199 ? 44.973 -10.596 -14.994 1.00 53.38 199 VAL A C 1
ATOM 1552 O O . VAL A 1 199 ? 44.169 -11.329 -14.429 1.00 53.38 199 VAL A O 1
ATOM 1555 N N . PHE A 1 200 ? 44.582 -9.687 -15.891 1.00 48.41 200 PHE A N 1
ATOM 1556 C CA . PHE A 1 200 ? 43.194 -9.483 -16.317 1.00 48.41 200 PHE A CA 1
ATOM 1557 C C . PHE A 1 200 ? 42.834 -10.198 -17.628 1.00 48.41 200 PHE A C 1
ATOM 1559 O O . PHE A 1 200 ? 41.707 -10.054 -18.100 1.00 48.41 200 PHE A O 1
ATOM 1566 N N . PHE A 1 201 ? 43.768 -10.926 -18.244 1.00 47.38 201 PHE A N 1
ATOM 1567 C CA . PHE A 1 201 ? 43.501 -11.684 -19.460 1.00 47.38 201 PHE A CA 1
ATOM 1568 C C . PHE A 1 201 ? 42.779 -12.985 -19.108 1.00 47.38 201 PHE A C 1
ATOM 1570 O O . PHE A 1 201 ? 43.326 -13.846 -18.424 1.00 47.38 201 PHE A O 1
ATOM 1577 N N . MET A 1 202 ? 41.536 -13.116 -19.569 1.00 46.72 202 MET A N 1
ATOM 1578 C CA . MET A 1 202 ? 40.788 -14.369 -19.521 1.00 46.72 202 MET A CA 1
ATOM 1579 C C . MET A 1 202 ? 40.865 -15.020 -20.905 1.00 46.72 202 MET A C 1
ATOM 1581 O O . MET A 1 202 ? 40.221 -14.508 -21.825 1.00 46.72 202 MET A O 1
ATOM 1585 N N . PRO A 1 203 ? 41.648 -16.099 -21.090 1.00 46.69 203 PRO A N 1
ATOM 1586 C CA . PRO A 1 203 ? 41.603 -16.847 -22.336 1.00 46.69 203 PRO A CA 1
ATOM 1587 C C . PRO A 1 203 ? 40.198 -17.430 -22.509 1.00 46.69 203 PRO A C 1
ATOM 1589 O O . PRO A 1 203 ? 39.616 -17.973 -21.570 1.00 46.69 203 PRO A O 1
ATOM 1592 N N . VAL A 1 204 ? 39.635 -17.263 -23.704 1.00 40.75 204 VAL A N 1
ATOM 1593 C CA . VAL A 1 204 ? 38.425 -17.975 -24.110 1.00 40.75 204 VAL A CA 1
ATOM 1594 C C . VAL A 1 204 ? 38.910 -19.207 -24.855 1.00 40.75 204 VAL A C 1
ATOM 1596 O O . VAL A 1 204 ? 39.381 -19.086 -25.986 1.00 40.75 204 VAL A O 1
ATOM 1599 N N . ASP A 1 205 ? 38.849 -20.363 -24.203 1.00 34.34 205 ASP A N 1
ATOM 1600 C CA . ASP A 1 205 ? 39.075 -21.638 -24.873 1.00 34.34 205 ASP A CA 1
ATOM 1601 C C . ASP A 1 205 ? 37.880 -21.891 -25.801 1.00 34.34 205 ASP A C 1
ATOM 1603 O O . ASP A 1 205 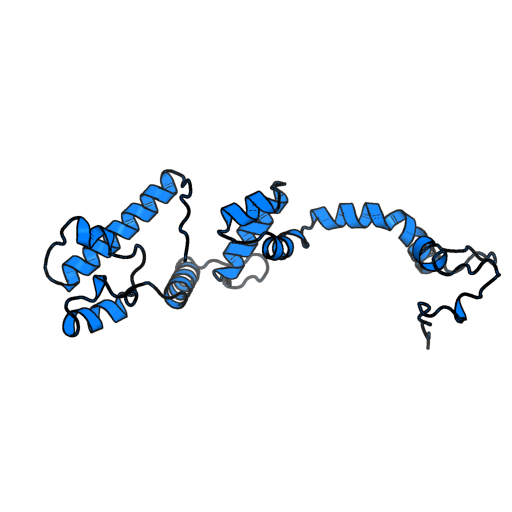? 36.726 -21.906 -25.367 1.00 34.34 205 ASP A O 1
ATOM 1607 N N . ILE A 1 206 ? 38.157 -21.984 -27.100 1.00 34.59 206 ILE A N 1
ATOM 1608 C CA . ILE A 1 206 ? 37.173 -22.349 -28.118 1.00 34.59 206 ILE A CA 1
ATOM 1609 C C . ILE A 1 206 ? 37.473 -23.804 -28.476 1.00 34.59 206 ILE A C 1
ATOM 1611 O O . ILE A 1 206 ? 38.421 -24.058 -29.221 1.00 34.59 206 ILE A O 1
ATOM 1615 N N . ASP A 1 207 ? 36.694 -24.722 -27.901 1.00 35.78 207 ASP A N 1
ATOM 1616 C CA . ASP A 1 207 ? 36.588 -26.116 -28.354 1.00 35.78 207 ASP A CA 1
ATOM 1617 C C . ASP A 1 207 ? 35.737 -26.213 -29.634 1.00 35.78 207 ASP A C 1
ATOM 1619 O O . ASP A 1 207 ? 34.699 -25.508 -29.720 1.00 35.78 207 ASP A O 1
#

Sequence (207 aa):
KLQYRELPIISEVASIVQLQANQSVRFVEQTLGKTLDDYNKGQVPVFLNEEILLDLAIIDSNFLESNKIYAKPTIANTALKNIINTENLISNRTGSLLNATPRRLRYTIATMLAREGHNANTIAELLDHSSTSSTGIYIKNLAGSVERIDSAVSEQLSFVADIFMNGIKSKEKKDFKFCSSRKCESQNLNASFPCDKCVFFMPVDID

Radius of gyration: 29.36 Å; chains: 1; bounding box: 79×42×71 Å

InterPro domains:
  IPR002104 Integrase, catalytic domain [PF00589] (70-141)
  IPR011010 DNA breaking-rejoining enzyme, catalytic core [SSF56349] (88-147)
  IPR013762 Integrase-like, catalytic domain superfamily [G3DSA:1.10.443.10] (3-157)